Protein AF-A0A413V3W1-F1 (afdb_monomer)

Structure (mmCIF, N/CA/C/O backbone):
data_AF-A0A413V3W1-F1
#
_entry.id   AF-A0A413V3W1-F1
#
loop_
_atom_site.group_PDB
_atom_site.id
_atom_site.type_symbol
_atom_site.label_atom_id
_atom_site.label_alt_id
_atom_site.label_comp_id
_atom_site.label_asym_id
_atom_site.label_entity_id
_atom_site.label_seq_id
_atom_site.pdbx_PDB_ins_code
_atom_site.Cartn_x
_atom_site.Cartn_y
_atom_site.Cartn_z
_atom_site.occupancy
_atom_site.B_iso_or_equiv
_atom_site.auth_seq_id
_atom_site.auth_comp_id
_atom_site.auth_asym_id
_atom_site.auth_atom_id
_atom_site.pdbx_PDB_model_num
ATOM 1 N N . MET A 1 1 ? 8.219 15.132 13.504 1.00 30.16 1 MET A N 1
ATOM 2 C CA . MET A 1 1 ? 7.051 14.591 12.777 1.00 30.16 1 MET A CA 1
ATOM 3 C C . MET A 1 1 ? 7.200 14.710 11.262 1.00 30.16 1 MET A C 1
ATOM 5 O O . MET A 1 1 ? 7.263 13.666 10.634 1.00 30.16 1 MET A O 1
ATOM 9 N N . LYS A 1 2 ? 7.424 15.910 10.687 1.00 24.16 2 LYS A N 1
ATOM 10 C CA . LYS A 1 2 ? 7.783 16.083 9.254 1.00 24.16 2 LYS A CA 1
ATOM 11 C C . LYS A 1 2 ? 8.941 15.195 8.777 1.00 24.16 2 LYS A C 1
ATOM 13 O O . LYS A 1 2 ? 8.849 14.596 7.725 1.00 24.16 2 LYS A O 1
ATOM 18 N N . MET A 1 3 ? 9.974 15.023 9.602 1.00 23.34 3 MET A N 1
ATOM 19 C CA . MET A 1 3 ? 11.151 14.213 9.262 1.00 23.34 3 MET A CA 1
ATOM 20 C C . MET A 1 3 ? 10.866 12.706 9.132 1.00 23.34 3 MET A C 1
ATOM 22 O O . MET A 1 3 ? 11.536 12.044 8.360 1.00 23.34 3 MET A O 1
ATOM 26 N N . ILE A 1 4 ? 9.882 12.153 9.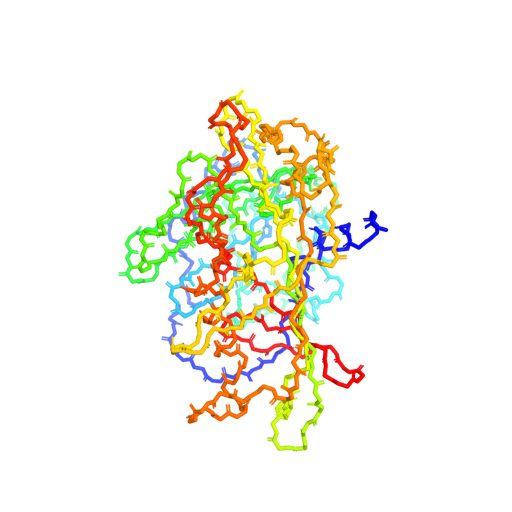855 1.00 27.42 4 ILE A N 1
ATOM 27 C CA . ILE A 1 4 ? 9.538 10.719 9.763 1.00 27.42 4 ILE A CA 1
ATOM 28 C C . ILE A 1 4 ? 8.663 10.471 8.532 1.00 27.42 4 ILE A C 1
ATOM 30 O O . ILE A 1 4 ? 8.869 9.483 7.844 1.00 27.42 4 ILE A O 1
ATOM 34 N N . ILE A 1 5 ? 7.759 11.399 8.202 1.00 31.53 5 ILE A N 1
ATOM 35 C CA . ILE A 1 5 ? 6.943 11.341 6.981 1.00 31.53 5 ILE A CA 1
ATOM 36 C C . ILE A 1 5 ? 7.794 11.624 5.733 1.00 31.53 5 ILE A C 1
ATOM 38 O O . ILE A 1 5 ? 7.623 10.930 4.743 1.00 31.53 5 ILE A O 1
ATOM 42 N N . ASP A 1 6 ? 8.762 12.548 5.780 1.00 27.86 6 ASP A N 1
ATOM 43 C CA . ASP A 1 6 ? 9.725 12.765 4.683 1.00 27.86 6 ASP A CA 1
ATOM 44 C C . ASP A 1 6 ? 10.671 11.576 4.512 1.00 27.86 6 ASP A C 1
ATOM 46 O O . ASP A 1 6 ? 11.016 11.221 3.386 1.00 27.86 6 ASP A O 1
ATOM 50 N N . ILE A 1 7 ? 11.069 10.926 5.614 1.00 30.86 7 ILE A N 1
ATOM 51 C CA . ILE A 1 7 ? 11.773 9.648 5.537 1.00 30.86 7 ILE A CA 1
ATOM 52 C C . ILE A 1 7 ? 10.839 8.614 4.918 1.00 30.86 7 ILE A C 1
ATOM 54 O O . ILE A 1 7 ? 11.271 7.986 3.981 1.00 30.86 7 ILE A O 1
ATOM 58 N N . ILE A 1 8 ? 9.573 8.462 5.306 1.00 35.06 8 ILE A N 1
ATOM 59 C CA . ILE A 1 8 ? 8.667 7.430 4.760 1.00 35.06 8 ILE A CA 1
ATOM 60 C C . ILE A 1 8 ? 8.258 7.700 3.297 1.00 35.06 8 ILE A C 1
ATOM 62 O O . ILE A 1 8 ? 8.284 6.776 2.491 1.00 35.06 8 ILE A O 1
ATOM 66 N N . SER A 1 9 ? 7.974 8.941 2.892 1.00 33.34 9 SER A N 1
ATOM 67 C CA . SER A 1 9 ? 7.602 9.282 1.506 1.00 33.34 9 SER A CA 1
ATOM 68 C C . SER A 1 9 ? 8.781 9.136 0.542 1.00 33.34 9 SER A C 1
ATOM 70 O O . SER A 1 9 ? 8.589 8.732 -0.608 1.00 33.34 9 SER A O 1
ATOM 72 N N . ARG A 1 10 ? 10.008 9.382 1.030 1.00 32.84 10 ARG A N 1
ATOM 73 C CA . ARG A 1 10 ? 11.244 9.068 0.308 1.00 32.84 10 ARG A CA 1
ATOM 74 C C . ARG A 1 10 ? 11.639 7.599 0.447 1.00 32.84 10 ARG A C 1
ATOM 76 O O . ARG A 1 10 ? 12.167 7.068 -0.511 1.00 32.84 10 ARG A O 1
ATOM 83 N N . SER A 1 11 ? 11.348 6.921 1.561 1.00 31.28 11 SER A N 1
ATOM 84 C CA . SER A 1 11 ? 11.833 5.563 1.891 1.00 31.28 11 SER A CA 1
ATOM 85 C C . SER A 1 11 ? 10.879 4.430 1.532 1.00 31.28 11 SER A C 1
ATOM 87 O O . SER A 1 11 ? 11.315 3.285 1.508 1.00 31.28 11 SER A O 1
ATOM 89 N N . CYS A 1 12 ? 9.621 4.694 1.166 1.00 34.81 12 CYS A N 1
ATOM 90 C CA . CYS A 1 12 ? 8.724 3.654 0.644 1.00 34.81 12 CYS A CA 1
ATOM 91 C C . CYS A 1 12 ? 9.187 3.070 -0.708 1.00 34.81 12 CYS A C 1
ATOM 93 O O . CYS A 1 12 ? 8.606 2.095 -1.171 1.00 34.81 12 CYS A O 1
ATOM 95 N N . ILE A 1 13 ? 10.257 3.609 -1.310 1.00 37.44 13 ILE A N 1
ATOM 96 C CA . ILE A 1 13 ? 10.978 3.013 -2.451 1.00 37.44 13 ILE A CA 1
ATOM 97 C C . ILE A 1 13 ? 12.378 2.489 -2.045 1.00 37.44 13 ILE A C 1
ATOM 99 O O . ILE A 1 13 ? 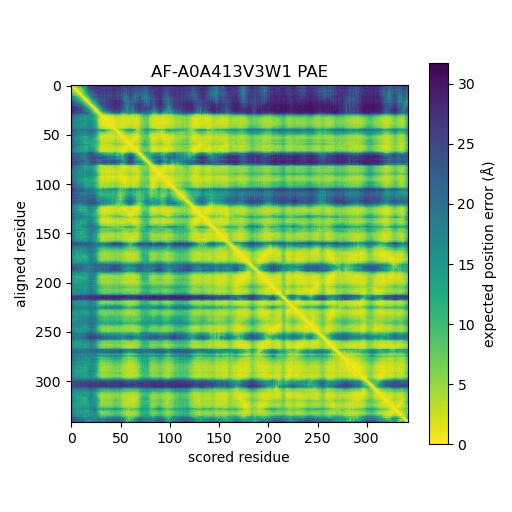12.982 1.715 -2.781 1.00 37.44 13 ILE A O 1
ATOM 103 N N . PHE A 1 14 ? 12.894 2.820 -0.856 1.00 35.22 14 PHE A N 1
ATOM 104 C CA . PHE A 1 14 ? 14.259 2.476 -0.420 1.00 35.22 14 PHE A CA 1
ATOM 105 C C . PHE A 1 14 ? 14.295 1.301 0.550 1.00 35.22 14 PHE A C 1
ATOM 107 O O . PHE A 1 14 ? 14.887 1.366 1.626 1.00 35.22 14 PHE A O 1
ATOM 114 N N . VAL A 1 15 ? 13.695 0.190 0.144 1.00 34.22 15 VAL A N 1
ATOM 115 C CA . VAL A 1 15 ? 14.013 -1.088 0.770 1.00 34.22 15 VAL A CA 1
ATOM 116 C C . VAL A 1 15 ? 15.042 -1.770 -0.115 1.00 34.22 15 VAL A C 1
ATOM 118 O O . VAL A 1 15 ? 14.729 -2.267 -1.194 1.00 34.22 15 VAL A O 1
ATOM 121 N N . VAL A 1 16 ? 16.295 -1.731 0.332 1.00 30.45 16 VAL A N 1
ATOM 122 C CA . VAL A 1 16 ? 17.399 -2.475 -0.272 1.00 30.45 16 VAL A CA 1
ATOM 123 C C . VAL A 1 16 ? 17.036 -3.960 -0.221 1.00 30.45 16 VAL A C 1
ATOM 125 O O . VAL A 1 16 ? 16.872 -4.539 0.851 1.00 30.45 16 VAL A O 1
ATOM 128 N N . ILE A 1 17 ? 16.859 -4.566 -1.396 1.00 34.50 17 ILE A N 1
ATOM 129 C CA . ILE A 1 17 ? 16.545 -5.988 -1.545 1.00 34.50 17 ILE A CA 1
ATOM 130 C C . ILE A 1 17 ? 17.816 -6.785 -1.274 1.00 34.50 17 ILE A C 1
ATOM 132 O O . ILE A 1 17 ? 18.579 -7.108 -2.183 1.00 34.50 17 ILE A O 1
ATOM 136 N N . LEU A 1 18 ? 18.053 -7.088 -0.001 1.00 25.89 18 LEU A N 1
ATOM 137 C CA . LEU A 1 18 ? 19.040 -8.071 0.408 1.00 25.89 18 LEU A CA 1
ATOM 138 C C . LEU A 1 18 ? 18.388 -9.454 0.540 1.00 25.89 18 LEU A C 1
ATOM 140 O O . LEU A 1 18 ? 17.661 -9.736 1.487 1.00 25.89 18 LEU A O 1
ATOM 144 N N . LEU A 1 19 ? 18.780 -10.304 -0.416 1.00 28.28 19 LEU A N 1
ATOM 145 C CA . LEU A 1 19 ? 19.039 -11.747 -0.327 1.00 28.28 19 LEU A CA 1
ATOM 146 C C . LEU A 1 19 ? 18.135 -12.730 -1.084 1.00 28.28 19 LEU A C 1
ATOM 148 O O . LEU A 1 19 ? 16.914 -12.654 -1.175 1.00 28.28 19 LEU A O 1
ATOM 152 N N . SER A 1 20 ? 18.862 -13.717 -1.605 1.00 41.34 20 SER A N 1
ATOM 153 C CA . SER A 1 20 ? 18.466 -14.953 -2.256 1.00 41.34 20 SER A CA 1
ATOM 154 C C . SER A 1 20 ? 17.509 -15.804 -1.422 1.00 41.34 20 SER A C 1
ATOM 156 O O . SER A 1 20 ? 17.867 -16.257 -0.335 1.00 41.34 20 SER A O 1
ATOM 158 N N . SER A 1 21 ? 16.374 -16.171 -2.010 1.00 25.38 21 SER A N 1
ATOM 159 C CA . SER A 1 21 ? 15.748 -17.466 -1.754 1.00 25.38 21 SER A CA 1
ATOM 160 C C . SER A 1 21 ? 15.167 -18.024 -3.052 1.00 25.38 21 SER A C 1
ATOM 162 O O . SER A 1 21 ? 14.629 -17.303 -3.891 1.00 25.38 21 SER A O 1
ATOM 164 N N . CYS A 1 22 ? 15.385 -19.320 -3.262 1.00 35.69 22 CYS A N 1
ATOM 165 C CA . CYS A 1 22 ? 14.873 -20.068 -4.396 1.00 35.69 22 CYS A CA 1
ATOM 166 C C . CYS A 1 22 ? 13.345 -19.970 -4.449 1.00 35.69 22 CYS A C 1
ATOM 168 O O . CYS A 1 22 ? 12.717 -20.529 -3.556 1.00 35.69 22 CYS A O 1
ATOM 170 N N . GLN A 1 23 ? 12.757 -19.406 -5.513 1.00 29.42 23 GLN A N 1
ATOM 171 C CA . GLN A 1 23 ? 11.586 -20.013 -6.158 1.00 29.42 23 GLN A CA 1
ATOM 172 C C . GLN A 1 23 ? 11.152 -19.377 -7.493 1.00 29.42 23 GLN A C 1
ATOM 174 O O . GLN A 1 23 ? 11.124 -18.167 -7.670 1.00 29.42 23 GLN A O 1
ATOM 179 N N . VAL A 1 24 ? 10.747 -20.302 -8.373 1.00 30.09 24 VAL A N 1
ATOM 180 C CA . VAL A 1 24 ? 10.022 -20.210 -9.653 1.00 30.09 24 VAL A CA 1
ATOM 181 C C . VAL A 1 24 ? 10.755 -19.562 -10.834 1.00 30.09 24 VAL A C 1
ATOM 183 O O . VAL A 1 24 ? 10.847 -18.350 -10.974 1.00 30.09 24 VAL A O 1
ATOM 186 N N . ASN A 1 25 ? 11.180 -20.441 -11.753 1.00 31.52 25 ASN A N 1
ATOM 187 C CA . ASN A 1 25 ? 11.496 -20.153 -13.153 1.00 31.52 25 ASN A CA 1
ATOM 188 C C . ASN A 1 25 ? 10.378 -19.320 -13.805 1.00 31.52 25 ASN A C 1
ATOM 190 O O . ASN A 1 25 ? 9.413 -19.867 -14.338 1.00 31.52 25 ASN A O 1
ATOM 194 N N . ILE A 1 26 ? 10.523 -18.002 -13.796 1.00 36.28 26 ILE A N 1
ATOM 195 C CA . ILE A 1 26 ? 9.831 -17.097 -14.710 1.00 36.28 26 ILE A CA 1
ATOM 196 C C . ILE A 1 26 ? 10.859 -16.762 -15.776 1.00 36.28 26 ILE A C 1
ATOM 198 O O . ILE A 1 26 ? 11.981 -16.408 -15.435 1.00 36.28 26 ILE A O 1
ATOM 202 N N . ASN A 1 27 ? 10.497 -16.922 -17.048 1.00 37.50 27 ASN A N 1
ATOM 203 C CA . ASN A 1 27 ? 11.367 -16.642 -18.186 1.00 37.50 27 ASN A CA 1
ATOM 204 C C . ASN A 1 27 ? 11.967 -15.219 -18.051 1.00 37.50 27 ASN A C 1
ATOM 206 O O . ASN A 1 27 ? 11.258 -14.248 -18.312 1.00 37.50 27 ASN A O 1
ATOM 210 N N . PRO A 1 28 ? 13.241 -15.063 -17.638 1.00 48.22 28 PRO A N 1
ATOM 211 C CA . PRO A 1 28 ? 13.802 -13.781 -17.188 1.00 48.22 28 PRO A CA 1
ATOM 212 C C . PRO A 1 28 ? 14.119 -12.818 -18.349 1.00 48.22 28 PRO A C 1
ATOM 214 O O . PRO A 1 28 ? 14.732 -11.765 -18.165 1.00 48.22 28 PRO A O 1
ATOM 217 N N . ASN A 1 29 ? 13.719 -13.183 -19.568 1.00 51.38 29 ASN A N 1
ATOM 218 C CA . ASN A 1 29 ? 14.250 -12.612 -20.798 1.00 51.38 29 ASN A CA 1
ATOM 219 C C . ASN A 1 29 ? 13.264 -11.734 -21.570 1.00 51.38 29 ASN A C 1
ATOM 221 O O . ASN A 1 29 ? 13.662 -11.179 -22.588 1.00 51.38 29 ASN A O 1
ATOM 225 N N . LYS A 1 30 ? 12.004 -11.598 -21.137 1.00 69.88 30 LYS A N 1
ATOM 226 C CA . LYS A 1 30 ? 11.029 -10.775 -21.863 1.00 69.88 30 LYS A CA 1
ATOM 227 C C . LYS A 1 30 ? 10.426 -9.710 -20.956 1.00 69.88 30 LYS A C 1
ATOM 229 O O . LYS A 1 30 ? 9.726 -10.028 -20.001 1.00 69.88 30 LYS A O 1
ATOM 234 N N . ILE A 1 31 ? 10.734 -8.454 -21.269 1.00 82.00 31 ILE A N 1
ATOM 235 C CA . ILE A 1 31 ? 10.048 -7.290 -20.708 1.00 82.00 31 ILE A CA 1
ATOM 236 C C . ILE A 1 31 ? 8.606 -7.305 -21.225 1.00 82.00 31 ILE A C 1
ATOM 238 O O . ILE A 1 31 ? 8.365 -7.665 -22.379 1.00 82.00 31 ILE A O 1
ATOM 242 N N . ASP A 1 32 ? 7.662 -6.959 -20.354 1.00 86.00 32 ASP A N 1
ATOM 243 C CA . ASP A 1 32 ? 6.240 -6.922 -20.680 1.00 86.00 32 ASP A CA 1
ATOM 244 C C . ASP A 1 32 ? 5.963 -5.964 -21.858 1.00 86.00 32 ASP A C 1
ATOM 246 O O . ASP A 1 32 ? 6.481 -4.845 -21.899 1.00 86.00 32 ASP A O 1
ATOM 250 N N . GLU A 1 33 ? 5.192 -6.418 -22.850 1.00 89.69 33 GLU A N 1
ATOM 251 C CA . GLU A 1 33 ? 4.924 -5.643 -24.070 1.00 89.69 33 GLU A CA 1
ATOM 252 C C . GLU A 1 33 ? 4.048 -4.415 -23.791 1.00 89.69 33 GLU A C 1
ATOM 254 O O . GLU A 1 33 ? 4.290 -3.357 -24.366 1.00 89.69 33 GLU A O 1
ATOM 259 N N . GLU A 1 34 ? 3.100 -4.518 -22.857 1.00 92.81 34 GLU A N 1
ATOM 260 C CA . GLU A 1 34 ? 2.221 -3.414 -22.465 1.00 92.81 34 GLU A CA 1
ATOM 261 C C . GLU A 1 34 ? 3.018 -2.325 -21.732 1.00 92.81 34 GLU A C 1
ATOM 263 O O . GLU A 1 34 ? 2.870 -1.134 -22.017 1.00 92.81 34 GLU A O 1
ATOM 268 N N . LEU A 1 35 ? 3.950 -2.728 -20.857 1.00 92.75 35 LEU A N 1
ATOM 269 C CA . LEU A 1 35 ? 4.916 -1.805 -20.255 1.00 92.75 35 LEU A CA 1
ATOM 270 C C . LEU A 1 35 ? 5.739 -1.082 -21.329 1.00 92.75 35 LEU A C 1
ATOM 272 O O . LEU A 1 35 ? 5.922 0.133 -21.249 1.00 92.75 35 LEU A O 1
ATOM 276 N N . LEU A 1 36 ? 6.246 -1.810 -22.329 1.00 92.88 36 LEU A N 1
ATOM 277 C CA . LEU A 1 36 ? 7.028 -1.204 -23.408 1.00 92.88 36 LEU A CA 1
ATOM 278 C C . LEU A 1 36 ? 6.211 -0.210 -24.224 1.00 92.88 36 LEU A C 1
ATOM 280 O O . LEU A 1 36 ? 6.743 0.836 -24.591 1.00 92.88 36 LEU A O 1
ATOM 284 N N . ASP A 1 37 ? 4.944 -0.498 -24.491 1.00 94.00 37 ASP A N 1
ATOM 285 C CA . ASP A 1 37 ? 4.070 0.417 -25.218 1.00 94.00 37 ASP A CA 1
ATOM 286 C C . ASP A 1 37 ? 3.806 1.700 -24.418 1.00 94.00 37 ASP A C 1
ATOM 288 O O . ASP A 1 37 ? 3.883 2.798 -24.978 1.00 94.00 37 ASP A O 1
ATOM 292 N N . HIS A 1 38 ? 3.624 1.603 -23.096 1.00 94.00 38 HIS A N 1
ATOM 293 C CA . HIS A 1 38 ? 3.567 2.779 -22.223 1.00 94.00 38 HIS A CA 1
ATOM 294 C C . HIS A 1 38 ? 4.874 3.583 -22.226 1.00 94.00 38 HIS A C 1
ATOM 296 O O . HIS A 1 38 ? 4.835 4.809 -22.337 1.00 94.00 38 HIS A O 1
ATOM 302 N N . LEU A 1 39 ? 6.031 2.921 -22.139 1.00 91.94 39 LEU A N 1
ATOM 303 C CA . LEU A 1 39 ? 7.336 3.590 -22.159 1.00 91.94 39 LEU A CA 1
ATOM 304 C C . LEU A 1 39 ? 7.591 4.313 -23.486 1.00 91.94 39 LEU A C 1
ATOM 306 O O . LEU A 1 39 ? 8.034 5.461 -23.479 1.00 91.94 39 LEU A O 1
ATOM 310 N N . LYS A 1 40 ? 7.269 3.681 -24.621 1.00 92.69 40 LYS A N 1
ATOM 311 C CA . LYS A 1 40 ? 7.355 4.306 -25.950 1.00 92.69 40 LYS A CA 1
ATOM 312 C C . LYS A 1 40 ? 6.441 5.520 -26.049 1.00 92.69 40 LYS A C 1
ATOM 314 O O . LYS A 1 40 ? 6.890 6.577 -26.476 1.00 92.69 40 LYS A O 1
ATOM 319 N N . HIS A 1 41 ? 5.198 5.400 -25.579 1.00 91.81 41 HIS A N 1
ATOM 320 C CA . HIS A 1 41 ? 4.266 6.521 -25.565 1.00 91.81 41 HIS A CA 1
ATOM 321 C C . HIS A 1 41 ? 4.807 7.701 -24.747 1.00 91.81 41 HIS A C 1
ATOM 323 O O . HIS A 1 41 ? 4.829 8.823 -25.242 1.00 91.81 41 HIS A O 1
ATOM 329 N N . LEU A 1 42 ? 5.306 7.454 -23.530 1.00 88.69 42 LEU A N 1
ATOM 330 C CA . LEU A 1 42 ? 5.896 8.510 -22.705 1.00 88.69 42 LEU A CA 1
ATOM 331 C C . LEU A 1 42 ? 7.169 9.118 -23.324 1.00 88.69 42 LEU A C 1
ATOM 333 O O . LEU A 1 42 ? 7.452 10.306 -23.131 1.00 88.69 42 LEU A O 1
ATOM 337 N N . ALA A 1 43 ? 7.956 8.308 -24.036 1.00 86.75 43 ALA A N 1
ATOM 338 C CA . ALA A 1 43 ? 9.123 8.770 -24.774 1.00 86.75 43 ALA A CA 1
ATOM 339 C C . ALA A 1 43 ? 8.725 9.701 -25.928 1.00 86.75 43 ALA A C 1
ATOM 341 O O . ALA A 1 43 ? 9.385 10.724 -26.105 1.00 86.75 43 ALA A O 1
ATOM 342 N N . ASP A 1 44 ? 7.641 9.399 -26.644 1.00 87.56 44 ASP A N 1
ATOM 343 C CA . ASP A 1 44 ? 7.134 10.205 -27.761 1.00 87.56 44 ASP A CA 1
ATOM 344 C C . ASP A 1 44 ? 6.437 11.502 -27.302 1.00 87.56 44 ASP A C 1
ATOM 346 O O . ASP A 1 44 ? 6.408 12.482 -28.042 1.00 87.56 44 ASP A O 1
ATOM 350 N N . THR A 1 45 ? 5.902 11.550 -26.075 1.00 83.12 45 THR A N 1
ATOM 351 C CA . THR A 1 45 ? 5.259 12.748 -25.494 1.00 83.12 45 THR A CA 1
ATOM 352 C C . THR A 1 45 ? 6.216 13.645 -24.699 1.00 83.12 45 THR A C 1
ATOM 354 O O . THR A 1 45 ? 5.761 14.455 -23.890 1.00 83.12 45 THR A O 1
ATOM 357 N N . ASP A 1 46 ? 7.533 13.465 -24.858 1.00 68.25 46 ASP A N 1
ATOM 358 C CA . ASP A 1 46 ? 8.599 14.163 -24.113 1.00 68.25 46 ASP A CA 1
ATOM 359 C C . ASP A 1 46 ? 8.432 14.155 -22.586 1.00 68.25 46 ASP A C 1
ATOM 361 O O . ASP A 1 46 ? 8.935 15.013 -21.866 1.00 68.25 46 ASP A O 1
ATOM 365 N N . SER A 1 47 ? 7.739 13.142 -22.067 1.00 72.06 47 SER A N 1
ATOM 366 C CA . SER A 1 47 ? 7.522 12.981 -20.630 1.00 72.06 47 SER A CA 1
ATOM 367 C C . SER A 1 47 ? 8.703 12.294 -19.944 1.00 72.06 47 SER A C 1
ATOM 369 O O . SER A 1 47 ? 8.885 12.449 -18.738 1.00 72.06 47 SER A O 1
ATOM 371 N N . LEU A 1 48 ? 9.511 11.561 -20.714 1.00 74.56 48 LEU A N 1
ATOM 372 C CA . LEU A 1 48 ? 10.729 10.897 -20.262 1.00 74.56 48 LEU A CA 1
ATOM 373 C C . LEU A 1 48 ? 11.980 11.624 -20.744 1.00 74.56 48 LEU A C 1
ATOM 375 O O . LEU A 1 48 ? 12.060 12.048 -21.906 1.00 74.56 48 LEU A O 1
ATOM 379 N N . SER A 1 49 ? 12.974 11.689 -19.859 1.00 74.31 49 SER A N 1
ATOM 380 C CA . SER A 1 49 ? 14.316 12.139 -20.208 1.00 74.31 49 SER A CA 1
ATOM 381 C C . SER A 1 49 ? 15.021 11.139 -21.135 1.00 74.31 49 SER A C 1
ATOM 383 O O . SER A 1 49 ? 14.508 10.063 -21.455 1.00 74.31 49 SER A O 1
ATOM 385 N N . GLN A 1 50 ? 16.226 11.499 -21.581 1.00 76.06 50 GLN A N 1
ATOM 386 C CA . GLN A 1 50 ? 17.051 10.639 -22.430 1.00 76.06 50 GLN A CA 1
ATOM 387 C C . GLN A 1 50 ? 17.347 9.277 -21.784 1.00 76.06 50 GLN A C 1
ATOM 389 O O . GLN A 1 50 ? 17.518 8.296 -22.505 1.00 76.06 50 GLN A O 1
ATOM 394 N N . PHE A 1 51 ? 17.368 9.205 -20.451 1.00 78.00 51 PHE A N 1
ATOM 395 C CA . PHE A 1 51 ? 17.586 7.977 -19.696 1.00 78.00 51 PHE A CA 1
ATOM 396 C C . PHE A 1 51 ? 16.467 7.794 -18.687 1.00 78.00 51 PHE A C 1
ATOM 398 O O . PHE A 1 51 ? 16.331 8.558 -17.739 1.00 78.00 51 PHE A O 1
ATOM 405 N N . THR A 1 52 ? 15.678 6.747 -18.875 1.00 81.12 52 THR A N 1
ATOM 406 C CA . THR A 1 52 ? 14.626 6.373 -17.933 1.00 81.12 52 THR A CA 1
ATOM 407 C C . THR A 1 52 ? 15.058 5.136 -17.186 1.00 81.12 52 THR A C 1
ATOM 409 O O . THR A 1 52 ? 15.491 4.160 -17.800 1.00 81.12 52 THR A O 1
ATOM 412 N N . GLN A 1 53 ? 14.926 5.165 -15.867 1.00 80.94 53 GLN A N 1
ATOM 413 C CA . GLN A 1 53 ? 15.207 4.008 -15.030 1.00 80.94 53 GLN A CA 1
ATOM 414 C C . GLN A 1 53 ? 13.909 3.296 -14.687 1.00 80.94 53 GLN A C 1
ATOM 416 O O . GLN A 1 53 ? 12.912 3.925 -14.338 1.00 80.94 53 GLN A O 1
ATOM 421 N N . ILE A 1 54 ? 13.924 1.973 -14.802 1.00 85.50 54 ILE A N 1
ATOM 422 C CA . ILE A 1 54 ? 12.775 1.121 -14.546 1.00 85.50 54 ILE A CA 1
ATOM 423 C C . ILE A 1 54 ? 13.194 0.072 -13.527 1.00 85.50 54 ILE A C 1
ATOM 425 O O . ILE A 1 54 ? 13.961 -0.839 -13.836 1.00 85.50 54 ILE A O 1
ATOM 429 N N . VAL A 1 55 ? 12.680 0.190 -12.308 1.00 82.25 55 VAL A N 1
ATOM 430 C CA . VAL A 1 55 ? 12.901 -0.797 -11.249 1.00 82.25 55 VAL A CA 1
ATOM 431 C C . VAL A 1 55 ? 11.740 -1.778 -11.270 1.00 82.25 55 VAL A C 1
ATOM 433 O O . VAL A 1 55 ? 10.597 -1.377 -11.066 1.00 82.25 55 VAL A O 1
ATOM 436 N N . GLY A 1 56 ? 12.030 -3.048 -11.546 1.00 81.38 56 GLY A N 1
ATOM 437 C CA . GLY A 1 56 ? 11.036 -4.113 -11.639 1.00 81.38 56 GLY A CA 1
ATOM 438 C C . GLY A 1 56 ? 11.116 -5.072 -10.458 1.00 81.38 56 GLY A C 1
ATOM 439 O O . GLY A 1 56 ? 12.133 -5.740 -10.267 1.00 81.38 56 GLY A O 1
ATOM 440 N N . LEU A 1 57 ? 10.026 -5.183 -9.707 1.00 78.50 57 LEU A N 1
ATOM 441 C CA . LEU A 1 57 ? 9.837 -6.140 -8.623 1.00 78.50 57 LEU A CA 1
ATOM 442 C C . LEU A 1 57 ? 8.868 -7.237 -9.048 1.00 78.50 57 LEU A C 1
ATOM 444 O O . LEU A 1 57 ? 7.865 -6.990 -9.724 1.00 78.50 57 LEU A O 1
ATOM 448 N N . THR A 1 58 ? 9.168 -8.462 -8.631 1.00 79.19 58 THR A N 1
ATOM 449 C CA . THR A 1 58 ? 8.337 -9.625 -8.926 1.00 79.19 58 THR A CA 1
ATOM 450 C C . THR A 1 58 ? 7.706 -10.128 -7.640 1.00 79.19 58 THR A C 1
ATOM 452 O O . THR A 1 58 ? 8.383 -10.684 -6.783 1.00 79.19 58 THR A O 1
ATOM 455 N N . TYR A 1 59 ? 6.390 -9.982 -7.545 1.00 79.00 59 TYR A N 1
ATOM 456 C CA . TYR A 1 59 ? 5.582 -10.551 -6.473 1.00 79.00 59 TYR A CA 1
ATOM 457 C C . TYR A 1 59 ? 4.999 -11.897 -6.913 1.00 79.00 59 TYR A C 1
ATOM 459 O O . TYR A 1 59 ? 5.088 -12.262 -8.086 1.00 79.00 59 TYR A O 1
ATOM 467 N N . SER A 1 60 ? 4.413 -12.673 -6.007 1.00 79.19 60 SER A N 1
ATOM 468 C CA . SER A 1 60 ? 3.869 -14.001 -6.327 1.00 79.19 60 SER A CA 1
ATOM 469 C C . SER A 1 60 ? 2.772 -13.957 -7.405 1.00 79.19 60 SER A C 1
ATOM 471 O O . SER A 1 60 ? 2.797 -14.774 -8.325 1.00 79.19 60 SER A O 1
ATOM 473 N N . ASP A 1 61 ? 1.888 -12.959 -7.375 1.00 83.06 61 ASP A N 1
ATOM 474 C CA . ASP A 1 61 ? 0.714 -12.818 -8.257 1.00 83.06 61 ASP A CA 1
ATOM 475 C C . ASP A 1 61 ? 0.723 -11.574 -9.174 1.00 83.06 61 ASP A C 1
ATOM 477 O O . ASP A 1 61 ? -0.091 -11.523 -10.095 1.00 83.06 61 ASP A O 1
ATOM 481 N N . PHE A 1 62 ? 1.643 -10.612 -9.009 1.00 86.31 62 PHE A N 1
ATOM 482 C CA . PHE A 1 62 ? 1.809 -9.470 -9.928 1.00 86.31 62 PHE A CA 1
ATOM 483 C C . PHE A 1 62 ? 3.268 -9.092 -10.193 1.00 86.31 62 PHE A C 1
ATOM 485 O O . PHE A 1 62 ? 4.190 -9.480 -9.474 1.00 86.31 62 PHE A O 1
ATOM 492 N N . TYR A 1 63 ? 3.470 -8.320 -11.255 1.00 86.56 63 TYR A N 1
ATOM 493 C CA . TYR A 1 63 ? 4.695 -7.575 -11.516 1.00 86.56 63 TYR A CA 1
ATOM 494 C C . TYR A 1 63 ? 4.492 -6.109 -11.160 1.00 86.56 63 TYR A C 1
ATOM 496 O O . TYR A 1 63 ? 3.425 -5.556 -11.432 1.00 86.56 63 TYR A O 1
ATOM 504 N N . SER A 1 64 ? 5.521 -5.488 -10.589 1.00 86.00 64 SER A N 1
ATOM 505 C CA . SER A 1 64 ? 5.528 -4.071 -10.246 1.00 86.00 64 SER A CA 1
ATOM 506 C C . SER A 1 64 ? 6.710 -3.365 -10.871 1.00 86.00 64 SER A C 1
ATOM 508 O O . SER A 1 64 ? 7.838 -3.827 -10.734 1.00 86.00 64 SER A O 1
ATOM 510 N N . TYR A 1 65 ? 6.458 -2.244 -11.538 1.00 86.38 65 TYR A N 1
ATOM 511 C CA . TYR A 1 65 ? 7.489 -1.431 -12.158 1.00 86.38 65 TYR A CA 1
ATOM 512 C C . TYR A 1 65 ? 7.352 0.016 -11.711 1.00 86.38 65 TYR A C 1
ATOM 514 O O . TYR A 1 65 ? 6.290 0.624 -11.855 1.00 86.38 65 TYR A O 1
ATOM 522 N N . VAL A 1 66 ? 8.446 0.567 -11.197 1.00 85.31 66 VAL A N 1
ATOM 523 C CA . VAL A 1 66 ? 8.596 1.993 -10.906 1.00 85.31 66 VAL A CA 1
ATOM 524 C C . VAL A 1 66 ? 9.427 2.603 -12.022 1.00 85.31 66 VAL A C 1
ATOM 526 O O . VAL A 1 66 ? 10.547 2.162 -12.273 1.00 85.31 66 VAL A O 1
ATOM 529 N N . ILE A 1 67 ? 8.868 3.596 -12.702 1.00 85.88 67 ILE A N 1
ATOM 530 C CA . ILE A 1 67 ? 9.470 4.268 -13.849 1.00 85.88 67 ILE A CA 1
ATOM 531 C C . ILE A 1 67 ? 9.851 5.672 -13.401 1.00 85.88 67 ILE A C 1
ATOM 533 O O . ILE A 1 67 ? 8.998 6.506 -13.084 1.00 85.88 67 ILE A O 1
ATOM 537 N N . ILE A 1 68 ? 11.150 5.914 -13.376 1.00 78.94 68 ILE A N 1
ATOM 538 C CA . ILE A 1 68 ? 11.760 7.145 -12.906 1.00 78.94 68 ILE A CA 1
ATOM 539 C C . ILE A 1 68 ? 12.286 7.867 -14.141 1.00 78.94 68 ILE A C 1
ATOM 541 O O . ILE A 1 68 ? 13.240 7.425 -14.788 1.00 78.94 68 ILE A O 1
ATOM 545 N N . GLY A 1 69 ? 11.574 8.928 -14.525 1.00 66.50 69 GLY A N 1
ATOM 546 C CA . GLY A 1 69 ? 11.859 9.678 -15.745 1.00 66.50 69 GLY A CA 1
ATOM 547 C C . GLY A 1 69 ? 12.995 10.681 -15.603 1.00 66.50 69 GLY A C 1
ATOM 548 O O . GLY A 1 69 ? 13.420 11.230 -16.619 1.00 66.50 69 GLY A O 1
ATOM 549 N N . ASP A 1 70 ? 13.489 10.925 -14.390 1.00 64.25 70 ASP A N 1
ATOM 550 C CA . ASP A 1 70 ? 14.643 11.766 -14.135 1.00 64.25 70 ASP A CA 1
ATOM 551 C C . ASP A 1 70 ? 15.901 10.928 -13.845 1.00 64.25 70 ASP A C 1
ATOM 553 O O . ASP A 1 70 ? 15.900 9.943 -13.113 1.00 64.25 70 ASP A O 1
ATOM 557 N N . GLY A 1 71 ? 17.032 11.318 -14.429 1.00 50.19 71 GLY A N 1
ATOM 558 C CA . GLY A 1 71 ? 18.320 10.662 -14.178 1.00 50.19 71 GLY A CA 1
ATOM 559 C C . GLY A 1 71 ? 18.863 10.864 -12.754 1.00 50.19 71 GLY A C 1
ATOM 560 O O . GLY A 1 71 ? 20.010 10.513 -12.500 1.00 50.19 71 GLY A O 1
ATOM 561 N N . SER A 1 72 ? 18.079 11.460 -11.842 1.00 50.69 72 SER A N 1
ATOM 562 C CA . SER A 1 72 ? 18.492 11.866 -10.491 1.00 50.69 72 SER A CA 1
ATOM 563 C C . SER A 1 72 ? 18.609 10.691 -9.518 1.00 50.69 72 SER A C 1
ATOM 565 O O . SER A 1 72 ? 19.315 10.775 -8.513 1.00 50.69 72 SER A O 1
ATOM 567 N N . PHE A 1 73 ? 17.937 9.579 -9.819 1.00 46.28 73 PHE A N 1
ATOM 568 C CA . PHE A 1 73 ? 17.883 8.443 -8.920 1.00 46.28 73 PHE A CA 1
ATOM 569 C C . PHE A 1 73 ? 18.959 7.415 -9.242 1.00 46.28 73 PHE A C 1
ATOM 571 O O . PHE A 1 73 ? 18.742 6.493 -10.016 1.00 46.28 73 PHE A O 1
ATOM 578 N N . ILE A 1 74 ? 20.119 7.528 -8.611 1.00 47.34 74 ILE A N 1
ATOM 579 C CA . ILE A 1 74 ? 21.022 6.388 -8.454 1.00 47.34 74 ILE A CA 1
ATOM 580 C C . ILE A 1 74 ? 21.151 6.193 -6.952 1.00 47.34 74 ILE A C 1
ATOM 582 O O . ILE A 1 74 ? 21.881 6.952 -6.314 1.00 47.34 74 ILE A O 1
ATOM 586 N N . PRO A 1 75 ? 20.428 5.239 -6.342 1.00 43.25 75 PRO A N 1
ATOM 587 C CA . PRO A 1 75 ? 20.647 4.931 -4.944 1.00 43.25 75 PRO A CA 1
ATOM 588 C C . PRO A 1 75 ? 22.099 4.516 -4.803 1.00 43.25 75 PRO A C 1
ATOM 590 O O . PRO A 1 75 ? 22.542 3.556 -5.436 1.00 43.25 75 PRO A O 1
ATOM 593 N N . GLU A 1 76 ? 22.824 5.205 -3.930 1.00 37.59 76 GLU A N 1
ATOM 594 C CA . GLU A 1 76 ? 24.161 4.797 -3.495 1.00 37.59 76 GLU A CA 1
ATOM 595 C C . GLU A 1 76 ? 24.166 3.365 -2.909 1.00 37.59 76 GLU A C 1
ATOM 597 O O . GLU A 1 76 ? 25.231 2.783 -2.734 1.00 37.59 76 GLU A O 1
ATOM 602 N N . SER A 1 77 ? 22.987 2.771 -2.668 1.00 40.44 77 SER A N 1
ATOM 603 C CA . SER A 1 77 ? 22.769 1.407 -2.182 1.00 40.44 77 SER A CA 1
ATOM 604 C C . SER A 1 77 ? 22.375 0.358 -3.240 1.00 40.44 77 SER A C 1
ATOM 606 O O . SER A 1 77 ? 22.176 -0.799 -2.869 1.00 40.44 77 SER A O 1
ATOM 608 N N . ILE A 1 78 ? 22.295 0.678 -4.545 1.00 47.12 78 ILE A N 1
ATOM 609 C CA . ILE A 1 78 ? 22.341 -0.382 -5.575 1.00 47.12 78 ILE A CA 1
ATOM 610 C C . ILE A 1 78 ? 23.810 -0.790 -5.709 1.00 47.12 78 ILE A C 1
ATOM 612 O O . ILE A 1 78 ? 24.551 -0.253 -6.529 1.00 47.12 78 ILE A O 1
ATOM 616 N N . GLU A 1 79 ? 24.240 -1.731 -4.872 1.00 43.16 79 GLU A N 1
ATOM 617 C CA . GLU A 1 79 ? 25.641 -2.154 -4.752 1.00 43.16 79 GLU A CA 1
ATOM 618 C C . GLU A 1 79 ? 26.292 -2.712 -6.034 1.00 43.16 79 GLU A C 1
ATOM 620 O O . GLU A 1 79 ? 27.494 -2.916 -6.015 1.00 43.16 79 GLU A O 1
ATOM 625 N N . ASP A 1 80 ? 25.610 -2.841 -7.185 1.00 51.56 80 ASP A N 1
ATOM 626 C CA . ASP A 1 80 ? 26.333 -2.679 -8.458 1.00 51.56 80 ASP A CA 1
ATOM 627 C C . ASP A 1 80 ? 25.480 -1.962 -9.505 1.00 51.56 80 ASP A C 1
ATOM 629 O O . ASP A 1 80 ? 24.388 -2.404 -9.858 1.00 51.56 80 ASP A O 1
ATOM 633 N N . ARG A 1 81 ? 26.057 -0.887 -10.038 1.00 59.72 81 ARG A N 1
ATOM 634 C CA . ARG A 1 81 ? 25.495 0.133 -10.934 1.00 59.72 81 ARG A CA 1
ATOM 635 C C . ARG A 1 81 ? 24.889 -0.372 -12.248 1.00 59.72 81 ARG A C 1
ATOM 637 O O . ARG A 1 81 ? 24.417 0.444 -13.029 1.00 59.72 81 ARG A O 1
ATOM 644 N N . GLU A 1 82 ? 24.944 -1.667 -12.537 1.00 73.25 82 GLU A N 1
ATOM 645 C CA . GLU A 1 82 ? 24.664 -2.207 -13.865 1.00 73.25 82 GLU A CA 1
ATOM 646 C C . GLU A 1 82 ? 23.190 -2.609 -14.029 1.00 73.25 82 GLU A C 1
ATOM 648 O O . GLU A 1 82 ? 22.668 -3.385 -13.221 1.00 73.25 82 GLU A O 1
ATOM 653 N N . PRO A 1 83 ? 22.506 -2.116 -15.081 1.00 79.31 83 PRO A N 1
ATOM 654 C CA . PRO A 1 83 ? 21.165 -2.567 -15.396 1.00 79.31 83 PRO A CA 1
ATOM 655 C C . PRO A 1 83 ? 21.188 -4.041 -15.804 1.00 79.31 83 PRO A C 1
ATOM 657 O O . PRO A 1 83 ? 22.172 -4.588 -16.302 1.00 79.31 83 PRO A O 1
ATOM 660 N N . THR A 1 84 ? 20.051 -4.682 -15.604 1.00 83.19 84 THR A N 1
ATOM 661 C CA . THR A 1 84 ? 19.780 -6.062 -16.016 1.00 83.19 84 THR A CA 1
ATOM 662 C C . THR A 1 84 ? 19.311 -6.158 -17.470 1.00 83.19 84 THR A C 1
ATOM 664 O O . THR A 1 84 ? 19.374 -7.232 -18.065 1.00 83.19 84 THR A O 1
ATOM 667 N N . ASP A 1 85 ? 18.830 -5.051 -18.045 1.00 85.75 85 ASP A N 1
ATOM 668 C CA . ASP A 1 85 ? 18.448 -4.938 -19.455 1.00 85.75 85 ASP A CA 1
ATOM 669 C C . ASP A 1 85 ? 18.485 -3.477 -19.927 1.00 85.75 85 ASP A C 1
ATOM 671 O O . ASP A 1 85 ? 18.356 -2.558 -19.113 1.00 85.75 85 ASP A O 1
ATOM 675 N N . ILE A 1 86 ? 18.643 -3.260 -21.234 1.00 85.56 86 ILE A N 1
ATOM 676 C CA . ILE A 1 86 ? 18.631 -1.929 -21.851 1.00 85.56 86 ILE A CA 1
ATOM 677 C C . ILE A 1 86 ? 17.875 -1.985 -23.174 1.00 85.56 86 ILE A C 1
ATOM 679 O O . ILE A 1 86 ? 18.173 -2.812 -24.034 1.00 85.56 86 ILE A O 1
ATOM 683 N N . ILE A 1 87 ? 16.951 -1.044 -23.366 1.00 88.19 87 ILE A N 1
ATOM 684 C CA . ILE A 1 87 ? 16.263 -0.838 -24.642 1.00 88.19 87 ILE A CA 1
ATOM 685 C C . ILE A 1 87 ? 16.500 0.590 -25.117 1.00 88.19 87 ILE A C 1
ATOM 687 O O . ILE A 1 87 ? 16.262 1.541 -24.379 1.00 88.19 87 ILE A O 1
ATOM 691 N N . GLU A 1 88 ? 16.942 0.733 -26.363 1.00 87.31 88 GLU A N 1
ATOM 692 C CA . GLU A 1 88 ? 16.978 2.015 -27.061 1.00 87.31 88 GLU A CA 1
ATOM 693 C C . GLU A 1 88 ? 15.690 2.192 -27.876 1.00 87.31 88 GLU A C 1
ATOM 695 O O . GLU A 1 88 ? 15.289 1.304 -28.634 1.00 87.31 88 GLU A O 1
ATOM 700 N N . TYR A 1 89 ? 15.045 3.347 -27.734 1.00 88.44 89 TYR A N 1
ATOM 701 C CA . TYR A 1 89 ? 13.884 3.744 -28.521 1.00 88.44 89 TYR A CA 1
ATOM 702 C C . TYR A 1 89 ? 13.979 5.230 -28.863 1.00 88.44 89 TYR A C 1
ATOM 704 O O . TYR A 1 89 ? 14.040 6.076 -27.973 1.00 88.44 89 TYR A O 1
ATOM 712 N N . SER A 1 90 ? 14.007 5.553 -30.159 1.00 87.56 90 SER A N 1
ATOM 713 C CA . SER A 1 90 ? 14.061 6.937 -30.659 1.00 87.56 90 SER A CA 1
ATOM 714 C C . SER A 1 90 ? 15.178 7.790 -30.025 1.00 87.56 90 SER A C 1
ATOM 716 O O . SER A 1 90 ? 14.989 8.971 -29.746 1.00 87.56 90 SER A O 1
ATOM 718 N N . GLY A 1 91 ? 16.349 7.192 -29.768 1.00 80.81 91 GLY A N 1
ATOM 719 C CA . GLY A 1 91 ? 17.495 7.864 -29.138 1.00 80.81 91 GLY A CA 1
ATOM 720 C C . GLY A 1 91 ? 17.378 8.084 -27.621 1.00 80.81 91 GLY A C 1
ATOM 721 O O . GLY A 1 91 ? 18.272 8.696 -27.031 1.00 80.81 91 GLY A O 1
ATOM 722 N N . LYS A 1 92 ? 16.308 7.584 -26.985 1.00 83.75 92 LYS A N 1
ATOM 723 C CA . LYS A 1 92 ? 16.150 7.482 -25.527 1.00 83.75 92 LYS A CA 1
ATOM 724 C C . LYS A 1 92 ? 16.460 6.052 -25.074 1.00 83.75 92 LYS A C 1
ATOM 726 O O . LYS A 1 92 ? 16.237 5.095 -25.815 1.00 83.75 92 LYS A O 1
ATOM 731 N N . TYR A 1 93 ? 16.964 5.906 -23.854 1.00 83.19 93 TYR A N 1
ATOM 732 C CA . TYR A 1 93 ? 17.375 4.633 -23.269 1.00 83.19 93 TYR A CA 1
ATOM 733 C C . TYR A 1 93 ? 16.518 4.291 -22.052 1.00 83.19 93 TYR A C 1
ATOM 735 O O . TYR A 1 93 ? 16.385 5.081 -21.117 1.00 83.19 93 TYR A O 1
ATOM 743 N N . PHE A 1 94 ? 15.976 3.079 -22.046 1.00 87.50 94 PHE A N 1
ATOM 744 C CA . PHE A 1 94 ? 15.258 2.485 -20.927 1.00 87.50 94 PHE A CA 1
ATOM 745 C C . PHE A 1 94 ? 16.190 1.504 -20.215 1.00 87.50 94 PHE A C 1
ATOM 747 O O . PHE A 1 94 ? 16.599 0.502 -20.801 1.00 87.50 94 PHE A O 1
ATOM 754 N N . LEU A 1 95 ? 16.550 1.812 -18.970 1.00 84.50 95 LEU A N 1
ATOM 755 C CA . LEU A 1 95 ? 17.471 1.038 -18.140 1.00 84.50 95 LEU A CA 1
ATOM 756 C C . LEU A 1 95 ? 16.667 0.222 -17.125 1.00 84.50 95 LEU A C 1
ATOM 758 O O . LEU A 1 95 ? 16.042 0.791 -16.231 1.00 84.50 95 LEU A O 1
ATOM 762 N N . PHE A 1 96 ? 16.679 -1.104 -17.251 1.00 85.06 96 PHE A N 1
ATOM 763 C CA . PHE A 1 96 ? 15.879 -1.985 -16.400 1.00 85.06 96 PHE A CA 1
ATOM 764 C C . PHE A 1 96 ? 16.711 -2.600 -15.277 1.00 85.06 96 PHE A C 1
ATOM 766 O O . PHE A 1 96 ? 17.718 -3.264 -15.527 1.00 85.06 96 PHE A O 1
ATOM 773 N N . TYR A 1 97 ? 16.223 -2.490 -14.047 1.00 81.25 97 TYR A N 1
ATOM 774 C CA . TYR A 1 97 ? 16.756 -3.145 -12.854 1.00 81.25 97 TYR A CA 1
ATOM 775 C C . TYR A 1 97 ? 15.713 -4.141 -12.346 1.00 81.25 97 TYR A C 1
ATOM 777 O O . TYR A 1 97 ? 14.827 -3.791 -11.567 1.00 81.25 97 TYR A O 1
ATOM 785 N N . LEU A 1 98 ? 15.764 -5.372 -12.859 1.00 80.75 98 LEU A N 1
ATOM 786 C CA . LEU A 1 98 ? 14.764 -6.403 -12.589 1.00 80.75 98 LEU A CA 1
ATOM 787 C C . LEU A 1 98 ? 15.239 -7.345 -11.482 1.00 80.75 98 LEU A C 1
ATOM 789 O O . LEU A 1 98 ? 16.313 -7.943 -11.572 1.00 80.75 98 LEU A O 1
ATOM 793 N N . GLN A 1 99 ? 14.411 -7.517 -10.455 1.00 76.44 99 GLN A N 1
ATOM 794 C CA . GLN A 1 99 ? 14.669 -8.439 -9.353 1.00 76.44 99 GLN A CA 1
ATOM 795 C C . GLN A 1 99 ? 14.946 -9.862 -9.868 1.00 76.44 99 GLN A C 1
ATOM 797 O O . GLN A 1 99 ? 14.180 -10.415 -10.655 1.00 76.44 99 GLN A O 1
ATOM 802 N N . GLY A 1 100 ? 16.049 -10.464 -9.411 1.00 73.12 100 GLY A N 1
ATOM 803 C CA . GLY A 1 100 ? 16.431 -11.839 -9.754 1.00 73.12 100 GLY A CA 1
ATOM 804 C C . GLY A 1 100 ? 17.058 -12.025 -11.142 1.00 73.12 100 GLY A C 1
ATOM 805 O O . GLY A 1 100 ? 17.505 -13.132 -11.449 1.00 73.12 100 GLY A O 1
ATOM 806 N N . LYS A 1 101 ? 17.145 -10.975 -11.972 1.00 78.06 101 LYS A N 1
ATOM 807 C CA . LYS A 1 101 ? 17.827 -11.034 -13.271 1.00 78.06 101 LYS A CA 1
ATOM 808 C C . LYS A 1 101 ? 19.317 -10.693 -13.107 1.00 78.06 101 LYS A C 1
ATOM 810 O O . LYS 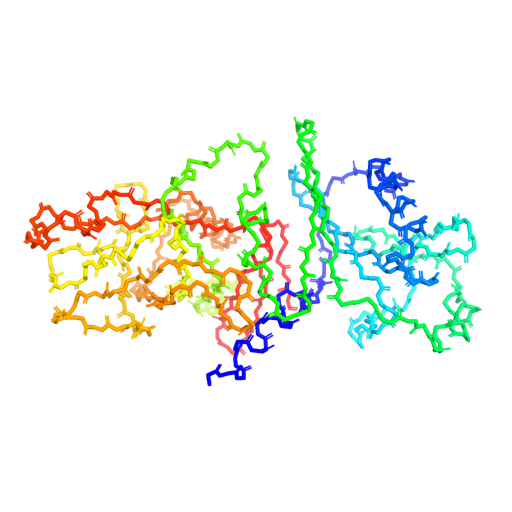A 1 101 ? 19.642 -9.735 -12.404 1.00 78.06 101 LYS A O 1
ATOM 815 N N . PRO A 1 102 ? 20.242 -11.451 -13.729 1.00 79.44 102 PRO A N 1
ATOM 816 C CA . PRO A 1 102 ? 21.657 -11.106 -13.699 1.00 79.44 102 PRO A CA 1
ATOM 817 C C . PRO A 1 102 ? 21.911 -9.763 -14.392 1.00 79.44 102 PRO A C 1
ATOM 819 O O . PRO A 1 102 ? 21.238 -9.404 -15.359 1.00 79.44 102 PRO A O 1
ATOM 822 N N . LYS A 1 103 ? 22.909 -9.036 -13.889 1.00 78.50 103 LYS A N 1
ATOM 823 C CA . LYS A 1 103 ? 23.376 -7.765 -14.454 1.00 78.50 103 LYS A CA 1
ATOM 824 C C . LYS A 1 103 ? 23.959 -7.986 -15.850 1.00 78.50 103 LYS A C 1
ATOM 826 O O . LYS A 1 103 ? 24.517 -9.052 -16.131 1.00 78.50 103 LYS A O 1
ATOM 831 N N . LEU A 1 104 ? 23.822 -6.991 -16.725 1.00 77.88 104 LEU A N 1
ATOM 832 C CA . LEU A 1 104 ? 24.458 -7.037 -18.038 1.00 77.88 104 LEU A CA 1
ATOM 833 C C . LEU A 1 104 ? 25.986 -7.072 -17.884 1.00 77.88 104 LEU A C 1
ATOM 835 O O . LEU A 1 104 ? 26.525 -6.370 -17.038 1.00 77.88 104 LEU A O 1
ATOM 839 N N . PRO A 1 105 ? 26.707 -7.862 -18.697 1.00 69.94 105 PRO A N 1
ATOM 840 C CA . PRO A 1 105 ? 28.148 -7.984 -18.565 1.00 69.94 105 PRO A CA 1
ATOM 841 C C . PRO A 1 105 ? 28.868 -6.706 -19.016 1.00 69.94 105 PRO A C 1
ATOM 843 O O . PRO A 1 105 ? 28.828 -6.326 -20.188 1.00 69.94 105 PRO A O 1
ATOM 846 N N . GLY A 1 106 ? 29.626 -6.117 -18.093 1.00 64.25 106 GLY A N 1
ATOM 847 C CA . GLY A 1 106 ? 30.549 -5.023 -18.361 1.00 64.25 106 GLY A CA 1
ATOM 848 C C . GLY A 1 106 ? 29.928 -3.645 -18.168 1.00 64.25 106 GLY A C 1
ATOM 849 O O . GLY A 1 106 ? 28.713 -3.470 -18.173 1.00 64.25 106 GLY A O 1
ATOM 850 N N . LYS A 1 107 ? 30.806 -2.642 -18.066 1.00 63.91 107 LYS A N 1
ATOM 851 C CA . LYS A 1 107 ? 30.459 -1.269 -17.690 1.00 63.91 107 LYS A CA 1
ATOM 852 C C . LYS A 1 107 ? 29.755 -0.496 -18.809 1.00 63.91 107 LYS A C 1
ATOM 854 O O . LYS A 1 107 ? 30.261 0.505 -19.315 1.00 63.91 107 LYS A O 1
ATOM 859 N N . ILE A 1 108 ? 28.591 -0.972 -19.236 1.00 63.16 108 ILE A N 1
ATOM 860 C CA . ILE A 1 108 ? 27.727 -0.273 -20.193 1.00 63.16 108 ILE A CA 1
ATOM 861 C C . ILE A 1 108 ? 27.311 1.081 -19.606 1.00 63.16 108 ILE A C 1
ATOM 863 O O . ILE A 1 108 ? 27.278 2.075 -20.325 1.00 63.16 108 ILE A O 1
ATOM 867 N N . VAL A 1 109 ? 27.129 1.129 -18.283 1.00 60.72 109 VAL A N 1
ATOM 868 C CA . VAL A 1 109 ? 26.846 2.338 -17.498 1.00 60.72 109 VAL A CA 1
ATOM 869 C C . VAL A 1 109 ? 27.920 3.404 -17.694 1.00 60.72 109 VAL A C 1
ATOM 871 O O . VAL A 1 109 ? 27.583 4.549 -17.959 1.00 60.72 109 VAL A O 1
ATOM 874 N N . ASP A 1 110 ? 29.208 3.043 -17.669 1.00 62.25 110 ASP A N 1
ATOM 875 C CA . ASP A 1 110 ? 30.307 4.005 -17.859 1.00 62.25 110 ASP A CA 1
ATOM 876 C C . ASP A 1 110 ? 30.278 4.654 -19.255 1.00 62.25 110 ASP A C 1
ATOM 878 O O . ASP A 1 110 ? 30.750 5.777 -19.424 1.00 62.25 110 ASP A O 1
ATOM 882 N N . LYS A 1 111 ? 29.715 3.972 -20.264 1.00 63.88 111 LYS A N 1
ATOM 883 C CA . LYS A 1 111 ? 29.563 4.526 -21.621 1.00 63.88 111 LYS A CA 1
ATOM 884 C C . LYS A 1 111 ? 28.383 5.487 -21.740 1.00 63.88 111 LYS A C 1
ATOM 886 O O . LYS A 1 111 ? 28.431 6.377 -22.582 1.00 63.88 111 LYS A O 1
ATOM 891 N N . ILE A 1 112 ? 27.344 5.303 -20.927 1.00 62.59 112 ILE A N 1
ATOM 892 C CA . ILE A 1 112 ? 26.141 6.149 -20.923 1.00 62.59 112 ILE A CA 1
ATOM 893 C C . ILE A 1 112 ? 26.209 7.269 -19.872 1.00 62.59 112 ILE A C 1
ATOM 895 O O . ILE A 1 112 ? 25.526 8.277 -20.015 1.00 62.59 112 ILE A O 1
ATOM 899 N N . TRP A 1 113 ? 27.083 7.138 -18.865 1.00 60.78 113 TRP A N 1
ATOM 900 C CA . TRP A 1 113 ? 27.275 8.098 -17.772 1.00 60.78 113 TRP A CA 1
ATOM 901 C C . TRP A 1 113 ? 27.494 9.549 -18.222 1.00 60.78 113 TRP A C 1
ATOM 903 O O . TRP A 1 113 ? 26.833 10.432 -17.679 1.00 60.78 113 TRP A O 1
ATOM 913 N N . PRO A 1 114 ? 28.337 9.836 -19.238 1.00 58.16 114 PRO A N 1
ATOM 914 C CA . PRO A 1 114 ? 28.572 11.209 -19.691 1.00 58.16 114 PRO A CA 1
ATOM 915 C C . PRO A 1 114 ? 27.329 11.904 -20.263 1.00 58.16 114 PRO A C 1
ATOM 917 O O . PRO A 1 114 ? 27.338 13.116 -20.438 1.00 58.16 114 PRO A O 1
ATOM 920 N N . TYR A 1 115 ? 26.273 11.147 -20.575 1.00 56.97 115 TYR A N 1
ATOM 921 C CA . TYR A 1 115 ? 25.010 11.659 -21.102 1.00 56.97 115 TYR A CA 1
ATOM 922 C C . TYR A 1 115 ? 23.930 11.816 -20.013 1.00 56.97 115 TYR A C 1
ATOM 924 O O . TYR A 1 115 ? 22.867 12.367 -20.288 1.00 56.97 115 TYR A O 1
ATOM 932 N N . LEU A 1 116 ? 24.184 11.348 -18.781 1.00 54.97 116 LEU A N 1
ATOM 933 C CA . LEU A 1 116 ? 23.300 11.564 -17.626 1.00 54.97 116 LEU A CA 1
ATOM 934 C C . LEU A 1 116 ? 23.457 12.982 -17.045 1.00 54.97 116 LEU A C 1
ATOM 936 O O . LEU A 1 116 ? 22.509 13.526 -16.476 1.00 54.97 116 LEU A O 1
ATOM 940 N N . GLU A 1 117 ? 24.629 13.605 -17.214 1.00 49.53 117 GLU A N 1
ATOM 941 C CA . GLU A 1 117 ? 24.887 14.984 -16.791 1.00 49.53 117 GLU A CA 1
ATOM 942 C C . GLU A 1 117 ? 24.097 15.981 -17.661 1.00 49.53 117 GLU A C 1
ATOM 944 O O . GLU A 1 117 ? 24.427 16.227 -18.819 1.00 49.53 117 GLU A O 1
ATOM 949 N N . GLY A 1 118 ? 23.044 16.579 -17.090 1.00 48.66 118 GLY A N 1
ATOM 950 C CA . GLY A 1 118 ? 22.242 17.628 -17.739 1.00 48.66 118 GLY A CA 1
ATOM 951 C C . GLY A 1 118 ? 20.854 17.201 -18.229 1.00 48.66 118 GLY A C 1
ATOM 952 O O . GLY A 1 118 ? 20.189 17.986 -18.907 1.00 48.66 118 GLY A O 1
ATOM 953 N N . ALA A 1 119 ? 20.396 15.993 -17.886 1.00 54.00 119 ALA A N 1
ATOM 954 C CA . ALA A 1 119 ? 19.046 15.536 -18.207 1.00 54.00 119 ALA A CA 1
ATOM 955 C C . ALA A 1 119 ? 17.965 16.440 -17.575 1.00 54.00 119 ALA A C 1
ATOM 957 O O . ALA A 1 119 ? 18.079 16.862 -16.423 1.00 54.00 119 ALA A O 1
ATOM 958 N N . GLN A 1 120 ? 16.899 16.732 -18.331 1.00 54.19 120 GLN A N 1
ATOM 959 C CA . GLN A 1 120 ? 15.723 17.420 -17.796 1.00 54.19 120 GLN A CA 1
ATOM 960 C C . GLN A 1 120 ? 14.983 16.504 -16.818 1.00 54.19 120 GLN A C 1
ATOM 962 O O . GLN A 1 120 ? 14.710 15.343 -17.127 1.00 54.19 120 GLN A O 1
ATOM 967 N N . TYR A 1 121 ? 14.664 17.043 -15.645 1.00 61.28 121 TYR A N 1
ATOM 968 C CA . TYR A 1 121 ? 13.976 16.324 -14.583 1.00 61.28 121 TYR A CA 1
ATOM 969 C C . TYR A 1 121 ? 12.475 16.297 -14.867 1.00 61.28 121 TYR A C 1
ATOM 971 O O . TYR A 1 121 ? 11.864 17.337 -15.123 1.00 61.28 121 TYR A O 1
ATOM 979 N N . SER A 1 122 ? 11.882 15.107 -14.823 1.00 67.38 122 SER A N 1
ATOM 980 C CA . SER A 1 122 ? 10.432 14.985 -14.763 1.00 67.38 122 SER A CA 1
ATOM 981 C C . SER A 1 122 ? 9.987 15.041 -13.309 1.00 67.38 122 SER A C 1
ATOM 983 O O . SER A 1 122 ? 10.499 14.295 -12.484 1.00 67.38 122 SER A O 1
ATOM 985 N N . ASN A 1 123 ? 8.977 15.856 -13.005 1.00 72.88 123 ASN A N 1
ATOM 986 C CA . ASN A 1 123 ? 8.385 15.924 -11.661 1.00 72.88 123 ASN A CA 1
ATOM 987 C C . ASN A 1 123 ? 7.446 14.738 -11.372 1.00 72.88 123 ASN A C 1
ATOM 989 O O . ASN A 1 123 ? 6.665 14.784 -10.416 1.00 72.88 123 ASN A O 1
ATOM 993 N N . PHE A 1 124 ? 7.449 13.721 -12.238 1.00 79.25 124 PHE A N 1
ATOM 994 C CA . PHE A 1 124 ? 6.585 12.560 -12.145 1.00 79.25 124 PHE A CA 1
ATOM 995 C C . PHE A 1 124 ? 7.389 11.272 -11.998 1.00 79.25 124 PHE A C 1
ATOM 997 O O . PHE A 1 124 ? 8.391 11.047 -12.673 1.00 79.25 124 PHE A O 1
ATOM 1004 N N . THR A 1 125 ? 6.865 10.382 -11.166 1.00 81.62 125 THR A N 1
ATOM 1005 C CA . THR A 1 125 ? 7.220 8.963 -11.141 1.00 81.62 125 THR A CA 1
ATOM 1006 C C . THR A 1 125 ? 6.019 8.179 -11.647 1.00 81.62 125 THR A C 1
ATOM 1008 O O . THR A 1 125 ? 4.901 8.417 -11.189 1.00 81.62 125 THR A O 1
ATOM 1011 N N . TRP A 1 126 ? 6.217 7.254 -12.584 1.00 88.12 126 TRP A N 1
ATOM 1012 C CA . TRP A 1 126 ? 5.142 6.391 -13.078 1.00 88.12 126 TRP A CA 1
ATOM 1013 C C . TRP A 1 126 ? 5.228 5.007 -12.454 1.00 88.12 126 TRP A C 1
ATOM 1015 O O . TRP A 1 126 ? 6.298 4.535 -12.075 1.00 88.12 126 TRP A O 1
ATOM 1025 N N . TYR A 1 127 ? 4.079 4.353 -12.374 1.00 87.94 127 TYR A N 1
ATOM 1026 C CA . TYR A 1 127 ? 3.930 3.022 -11.816 1.00 87.94 127 TYR A CA 1
ATOM 1027 C C . TYR A 1 127 ? 3.136 2.165 -12.782 1.00 87.94 127 TYR A C 1
ATOM 1029 O O . TYR A 1 127 ? 2.069 2.577 -13.246 1.00 87.94 127 TYR A O 1
ATOM 1037 N N . PHE A 1 128 ? 3.654 0.974 -13.055 1.00 90.81 128 PHE A N 1
ATOM 1038 C CA . PHE A 1 128 ? 2.965 -0.047 -13.825 1.00 90.81 128 PHE A CA 1
ATOM 1039 C C . PHE A 1 128 ? 2.849 -1.323 -12.998 1.00 90.81 128 PHE A C 1
ATOM 1041 O O . PHE A 1 128 ? 3.862 -1.864 -12.555 1.00 90.81 128 PHE A O 1
ATOM 1048 N N . PHE A 1 129 ? 1.625 -1.810 -12.803 1.00 90.62 129 PHE A N 1
ATOM 1049 C CA . PHE A 1 129 ? 1.367 -3.111 -12.190 1.00 90.62 129 PHE A CA 1
ATOM 1050 C C . PHE A 1 129 ? 0.660 -4.025 -13.182 1.00 90.62 129 PHE A C 1
ATOM 1052 O O . PHE A 1 129 ? -0.273 -3.593 -13.859 1.00 90.62 129 PHE A O 1
ATOM 1059 N N . LYS A 1 130 ? 1.068 -5.296 -13.237 1.00 90.94 130 LYS A N 1
ATOM 1060 C CA . LYS A 1 130 ? 0.447 -6.311 -14.098 1.00 90.94 130 LYS A CA 1
ATOM 1061 C C . LYS A 1 130 ? 0.150 -7.579 -13.316 1.00 90.94 130 LYS A C 1
ATOM 1063 O O . LYS A 1 130 ? 1.058 -8.195 -12.761 1.00 90.94 130 LYS A O 1
ATOM 1068 N N . CYS A 1 131 ? -1.118 -7.969 -13.293 1.00 89.50 131 CYS A N 1
ATOM 1069 C CA . CYS A 1 131 ? -1.574 -9.237 -12.739 1.00 89.50 131 CYS A CA 1
ATOM 1070 C C . CYS A 1 131 ? -1.002 -10.409 -13.548 1.00 89.50 131 CYS A C 1
ATOM 1072 O O . CYS A 1 131 ? -1.002 -10.380 -14.775 1.00 89.50 131 CYS A O 1
ATOM 1074 N N . LYS A 1 132 ? -0.517 -11.455 -12.872 1.00 87.06 132 LYS A N 1
ATOM 1075 C CA . LYS A 1 132 ? -0.006 -12.673 -13.529 1.00 87.06 132 LYS A CA 1
ATOM 1076 C C . LYS A 1 132 ? -1.102 -13.679 -13.848 1.00 87.06 132 LYS A C 1
ATOM 1078 O O . LYS A 1 132 ? -0.954 -14.480 -14.765 1.00 87.06 132 LYS A O 1
ATOM 1083 N N . SER A 1 133 ? -2.162 -13.687 -13.045 1.00 84.75 133 SER A N 1
ATOM 1084 C CA . SER A 1 133 ? -3.268 -14.643 -13.144 1.00 84.75 133 SER A CA 1
ATOM 1085 C C . SER A 1 133 ? -4.443 -14.130 -13.978 1.00 84.75 133 SER A C 1
ATOM 1087 O O . SER A 1 133 ? -5.380 -14.884 -14.231 1.00 84.75 133 SER A O 1
ATOM 1089 N N . CYS A 1 134 ? -4.418 -12.860 -14.381 1.00 84.50 134 CYS A N 1
ATOM 1090 C CA . CYS A 1 134 ? -5.523 -12.166 -15.025 1.00 84.50 134 CYS A CA 1
ATOM 1091 C C . CYS A 1 134 ? -5.015 -11.036 -15.927 1.00 84.50 134 CYS A C 1
ATOM 1093 O O . CYS A 1 134 ? -3.901 -10.554 -15.753 1.00 84.50 134 CYS A O 1
ATOM 1095 N N . ASP A 1 135 ? -5.845 -10.554 -16.854 1.00 84.69 135 ASP A N 1
ATOM 1096 C CA . ASP A 1 135 ? -5.435 -9.513 -17.812 1.00 84.69 135 ASP A CA 1
ATOM 1097 C C . ASP A 1 135 ? -5.340 -8.100 -17.204 1.00 84.69 135 ASP A C 1
ATOM 1099 O O . ASP A 1 135 ? -4.973 -7.148 -17.895 1.00 84.69 135 ASP A O 1
ATOM 1103 N N . LYS A 1 136 ? -5.631 -7.947 -15.905 1.00 89.25 136 LYS A N 1
ATOM 1104 C CA . LYS A 1 136 ? -5.646 -6.659 -15.205 1.00 89.25 136 LYS A CA 1
ATOM 1105 C C . LYS A 1 136 ? -4.252 -6.032 -15.156 1.00 89.25 136 LYS A C 1
ATOM 1107 O O . LYS A 1 136 ? -3.297 -6.631 -14.660 1.00 89.25 136 LYS A O 1
ATOM 1112 N N . SER A 1 137 ? -4.167 -4.786 -15.596 1.00 91.62 137 SER A N 1
ATOM 1113 C CA . SER A 1 137 ? -3.001 -3.921 -15.465 1.00 91.62 137 SER A CA 1
ATOM 1114 C C . SER A 1 137 ? -3.412 -2.566 -14.895 1.00 91.62 137 SER A C 1
ATOM 1116 O O . SER A 1 137 ? -4.593 -2.215 -14.841 1.00 91.62 137 SER A O 1
ATOM 1118 N N . MET A 1 138 ? -2.433 -1.808 -14.424 1.00 91.88 138 MET A N 1
ATOM 1119 C CA . MET A 1 138 ? -2.614 -0.435 -13.984 1.00 91.88 138 MET A CA 1
ATOM 1120 C C . MET A 1 138 ? -1.387 0.363 -14.394 1.00 91.88 138 MET A C 1
ATOM 1122 O O . MET A 1 138 ? -0.273 -0.026 -14.061 1.00 91.88 138 MET A O 1
ATOM 1126 N N . PHE A 1 139 ? -1.602 1.497 -15.054 1.00 92.88 139 PHE A N 1
ATOM 1127 C CA . PHE A 1 139 ? -0.568 2.477 -15.358 1.00 92.88 139 PHE A CA 1
ATOM 1128 C C . PHE A 1 139 ? -0.986 3.841 -14.810 1.00 92.88 139 PHE A C 1
ATOM 1130 O O . PHE A 1 139 ? -2.032 4.372 -15.181 1.00 92.88 139 PHE A O 1
ATOM 1137 N N . THR A 1 140 ? -0.200 4.397 -13.893 1.00 90.56 140 THR A N 1
ATOM 1138 C CA . THR A 1 140 ? -0.500 5.683 -13.248 1.00 90.56 140 THR A CA 1
ATOM 1139 C C . THR A 1 140 ? 0.777 6.447 -12.924 1.00 90.56 140 THR A C 1
ATOM 1141 O O . THR A 1 140 ? 1.881 5.953 -13.146 1.00 90.56 140 THR A O 1
ATOM 1144 N N . ARG A 1 14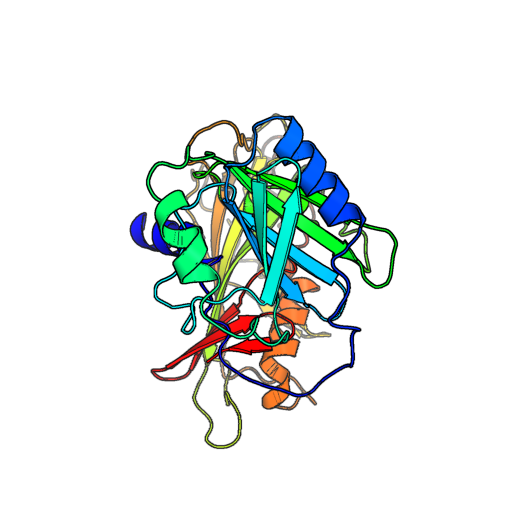1 ? 0.643 7.668 -12.408 1.00 86.25 141 ARG A N 1
ATOM 1145 C CA . ARG A 1 141 ? 1.770 8.517 -12.025 1.00 86.25 141 ARG A CA 1
ATOM 1146 C C . ARG A 1 141 ? 1.522 9.241 -10.714 1.00 86.25 141 ARG A C 1
ATOM 1148 O O . ARG A 1 141 ? 0.380 9.533 -10.378 1.00 86.25 141 ARG A O 1
ATOM 1155 N N . LYS A 1 142 ? 2.623 9.583 -10.059 1.00 81.12 142 LYS A N 1
ATOM 1156 C CA . LYS A 1 142 ? 2.717 10.396 -8.851 1.00 81.12 142 LYS A CA 1
ATOM 1157 C C . LYS A 1 142 ? 3.518 11.648 -9.154 1.00 81.12 142 LYS A C 1
ATOM 1159 O O . LYS A 1 142 ? 4.540 11.547 -9.831 1.00 81.12 142 LYS A O 1
ATOM 1164 N N . ARG A 1 143 ? 3.090 12.805 -8.659 1.00 77.31 143 ARG A N 1
ATOM 1165 C CA . ARG A 1 143 ? 3.948 13.997 -8.574 1.00 77.31 143 ARG A CA 1
ATOM 1166 C C . ARG A 1 143 ? 4.942 13.824 -7.433 1.00 77.31 143 ARG A C 1
ATOM 1168 O O . ARG A 1 143 ? 4.618 13.195 -6.437 1.00 77.31 143 ARG A O 1
ATOM 1175 N N . GLU A 1 144 ? 6.127 14.410 -7.539 1.00 66.94 144 GLU A N 1
ATOM 1176 C CA . GLU A 1 144 ? 7.211 14.242 -6.555 1.00 66.94 144 GLU A CA 1
ATOM 1177 C C . GLU A 1 144 ? 6.757 14.367 -5.081 1.00 66.94 144 GLU A C 1
ATOM 1179 O O . GLU A 1 144 ? 7.122 13.534 -4.249 1.00 66.94 144 GLU A O 1
ATOM 1184 N N . LEU A 1 145 ? 5.892 15.344 -4.783 1.00 66.56 145 LEU A N 1
ATOM 1185 C CA . LEU A 1 145 ? 5.425 15.673 -3.429 1.00 66.56 145 LEU A CA 1
ATOM 1186 C C . LEU A 1 145 ? 4.190 14.894 -2.944 1.00 66.56 145 LEU A C 1
ATOM 1188 O O . LEU A 1 145 ? 3.845 14.994 -1.769 1.00 66.56 145 LEU A O 1
ATOM 1192 N N . GLU A 1 146 ? 3.505 14.149 -3.812 1.00 69.19 146 GLU A N 1
ATOM 1193 C CA . GLU A 1 146 ? 2.356 13.324 -3.406 1.00 69.19 146 GLU A CA 1
ATOM 1194 C C . GLU A 1 146 ? 2.855 12.081 -2.649 1.00 69.19 146 GLU A C 1
ATOM 1196 O O . GLU A 1 146 ? 3.934 11.557 -2.947 1.00 69.19 146 GLU A O 1
ATOM 1201 N N . SER A 1 147 ? 2.100 11.556 -1.679 1.00 71.88 147 SER A N 1
ATOM 1202 C CA . SER A 1 147 ? 2.423 10.237 -1.123 1.00 71.88 147 SER A CA 1
ATOM 1203 C C . SER A 1 147 ? 2.131 9.159 -2.164 1.00 71.88 147 SER A C 1
ATOM 1205 O O . SER A 1 147 ? 1.178 9.250 -2.936 1.00 71.88 147 SER A O 1
ATOM 1207 N N . TYR A 1 148 ? 2.938 8.097 -2.188 1.00 72.94 148 TYR A N 1
ATOM 1208 C CA . TYR A 1 148 ? 2.693 6.949 -3.069 1.00 72.94 148 TYR A CA 1
ATOM 1209 C C . TYR A 1 148 ? 1.310 6.333 -2.813 1.00 72.94 148 TYR A C 1
ATOM 1211 O O . TYR A 1 148 ? 0.605 5.960 -3.752 1.00 72.94 148 TYR A O 1
ATOM 1219 N N . TYR A 1 149 ? 0.891 6.315 -1.546 1.00 75.00 149 TYR A N 1
ATOM 1220 C CA . TYR A 1 149 ? -0.425 5.838 -1.152 1.00 75.00 149 TYR A CA 1
ATOM 1221 C C . TYR A 1 149 ? -1.527 6.877 -1.333 1.00 75.00 149 TYR A C 1
ATOM 1223 O O . TYR A 1 149 ? -2.673 6.497 -1.212 1.00 75.00 149 TYR A O 1
ATOM 1231 N N . ASP A 1 150 ? -1.274 8.127 -1.732 1.00 76.88 150 ASP A N 1
ATOM 1232 C CA . ASP A 1 150 ? -2.365 9.067 -2.055 1.00 76.88 150 ASP A CA 1
ATOM 1233 C C . ASP A 1 150 ? -3.043 8.750 -3.398 1.00 76.88 150 ASP A C 1
ATOM 1235 O O . ASP A 1 150 ? -4.174 9.182 -3.653 1.00 76.88 150 ASP A O 1
ATOM 1239 N N . ILE A 1 151 ? -2.421 7.910 -4.228 1.00 81.50 151 ILE A N 1
ATOM 1240 C CA . ILE A 1 151 ? -2.980 7.481 -5.509 1.00 81.50 151 ILE A CA 1
ATOM 1241 C C . ILE A 1 151 ? -3.922 6.296 -5.298 1.00 81.50 151 ILE A C 1
ATOM 1243 O O . ILE A 1 151 ? -3.497 5.168 -5.053 1.00 81.50 151 ILE A O 1
ATOM 1247 N N . GLU A 1 152 ? -5.220 6.534 -5.485 1.00 84.75 152 GLU A N 1
ATOM 1248 C CA . GLU A 1 152 ? -6.265 5.520 -5.293 1.00 84.75 152 GLU A CA 1
ATOM 1249 C C . GLU A 1 152 ? -6.043 4.253 -6.130 1.00 84.75 152 GLU A C 1
ATOM 1251 O O . GLU A 1 152 ? -6.225 3.142 -5.632 1.00 84.75 152 GLU A O 1
ATOM 1256 N N . ALA A 1 153 ? -5.602 4.410 -7.383 1.00 85.62 153 ALA A N 1
ATOM 1257 C CA . ALA A 1 153 ? -5.307 3.283 -8.264 1.00 85.62 153 ALA A CA 1
ATOM 1258 C C . ALA A 1 153 ? -4.224 2.359 -7.678 1.00 85.62 153 ALA A C 1
ATOM 1260 O O . ALA A 1 153 ? -4.338 1.142 -7.792 1.00 85.62 153 ALA A O 1
ATOM 1261 N N . ILE A 1 154 ? -3.219 2.933 -7.003 1.00 84.19 154 ILE A N 1
ATOM 1262 C CA . ILE A 1 154 ? -2.134 2.185 -6.361 1.00 84.19 154 ILE A CA 1
ATOM 1263 C C . ILE A 1 154 ? -2.649 1.470 -5.117 1.00 84.19 154 ILE A C 1
ATOM 1265 O O . ILE A 1 154 ? -2.436 0.267 -4.976 1.00 84.19 154 ILE A O 1
ATOM 1269 N N . ARG A 1 155 ? -3.367 2.183 -4.238 1.00 84.44 155 ARG A N 1
ATOM 1270 C CA . ARG A 1 155 ? -3.926 1.596 -3.009 1.00 84.44 155 ARG A CA 1
ATOM 1271 C C . ARG A 1 155 ? -4.819 0.394 -3.301 1.00 84.44 155 ARG A C 1
ATOM 1273 O O . ARG A 1 155 ? -4.754 -0.606 -2.593 1.00 84.44 155 ARG A O 1
ATOM 1280 N N . ASN A 1 156 ? -5.642 0.493 -4.342 1.00 83.88 156 ASN A N 1
ATOM 1281 C CA . ASN A 1 156 ? -6.697 -0.476 -4.632 1.00 83.88 156 ASN A CA 1
ATOM 1282 C C . ASN A 1 156 ? -6.304 -1.529 -5.679 1.00 83.88 156 ASN A C 1
ATOM 1284 O O . ASN A 1 156 ? -7.137 -2.355 -6.064 1.00 83.88 156 ASN A O 1
ATOM 1288 N N . PHE A 1 157 ? -5.055 -1.533 -6.155 1.00 86.56 157 PHE A N 1
ATOM 1289 C CA . PHE A 1 157 ? -4.598 -2.560 -7.082 1.00 86.56 157 PHE A CA 1
ATOM 1290 C C . PHE A 1 157 ? -4.507 -3.924 -6.382 1.00 86.56 157 PHE A C 1
ATOM 1292 O O . PHE A 1 157 ? -3.715 -4.103 -5.462 1.00 86.56 157 PHE A O 1
ATOM 1299 N N . ARG A 1 158 ? -5.298 -4.897 -6.855 1.00 84.25 158 ARG A N 1
ATOM 1300 C CA . ARG A 1 158 ? -5.249 -6.317 -6.464 1.00 84.25 158 ARG A CA 1
ATOM 1301 C C . ARG A 1 158 ? -5.570 -7.224 -7.651 1.00 84.25 158 ARG A C 1
ATOM 1303 O O . ARG A 1 158 ? -6.376 -6.847 -8.511 1.00 84.25 158 ARG A O 1
ATOM 1310 N N . CYS A 1 159 ? -4.965 -8.413 -7.671 1.00 81.88 159 CYS A N 1
ATOM 1311 C CA . CYS A 1 159 ? -5.103 -9.403 -8.748 1.00 81.88 159 CYS A CA 1
ATOM 1312 C C . CYS A 1 159 ? -6.339 -10.295 -8.619 1.00 81.88 159 CYS A C 1
ATOM 1314 O O . CYS A 1 159 ? -6.998 -10.577 -9.614 1.00 81.88 159 CYS A O 1
ATOM 1316 N N . LEU A 1 160 ? -6.625 -10.773 -7.405 1.00 65.38 160 LEU A N 1
ATOM 1317 C CA . LEU A 1 160 ? -7.559 -11.884 -7.190 1.00 65.38 160 LEU A CA 1
ATOM 1318 C C . LEU A 1 160 ? -8.941 -11.460 -6.678 1.00 65.38 160 LEU A C 1
ATOM 1320 O O . LEU A 1 160 ? -9.864 -12.266 -6.731 1.00 65.38 160 LEU A O 1
ATOM 1324 N N . GLU A 1 161 ? -9.117 -10.212 -6.240 1.00 63.03 161 GLU A N 1
ATOM 1325 C CA . GLU A 1 161 ? -10.406 -9.712 -5.757 1.00 63.03 161 GLU A CA 1
ATOM 1326 C C . GLU A 1 161 ? -10.600 -8.238 -6.122 1.00 63.03 161 GLU A C 1
ATOM 1328 O O . GLU A 1 161 ? -9.674 -7.428 -6.015 1.00 63.03 161 GLU A O 1
ATOM 1333 N N . ASP A 1 162 ? -11.828 -7.873 -6.496 1.00 57.50 162 ASP A N 1
ATOM 1334 C CA . ASP A 1 162 ? -12.268 -6.492 -6.350 1.00 57.50 162 ASP A CA 1
ATOM 1335 C C . ASP A 1 162 ? -12.375 -6.232 -4.851 1.00 57.50 162 ASP A C 1
ATOM 1337 O O . ASP A 1 162 ? -13.318 -6.680 -4.189 1.00 57.50 162 ASP A O 1
ATOM 1341 N N . VAL A 1 163 ? -11.384 -5.526 -4.297 1.00 59.84 163 VAL A N 1
ATOM 1342 C CA . VAL A 1 163 ? -11.517 -4.925 -2.970 1.00 59.84 163 VAL A CA 1
ATOM 1343 C C . VAL A 1 163 ? -12.865 -4.223 -2.970 1.00 59.84 163 VAL A C 1
ATOM 1345 O O . VAL A 1 163 ? -13.133 -3.407 -3.853 1.00 59.84 163 VAL A O 1
ATOM 1348 N N . LYS A 1 164 ? -13.738 -4.548 -2.012 1.00 64.00 164 LYS A N 1
ATOM 1349 C CA . LYS A 1 164 ? -14.940 -3.745 -1.782 1.00 64.00 164 LYS A CA 1
ATOM 1350 C C . LYS A 1 164 ? -14.486 -2.398 -1.241 1.00 64.00 164 LYS A C 1
ATOM 1352 O O . LYS A 1 164 ? -14.471 -2.177 -0.034 1.00 64.00 164 LYS A O 1
ATOM 1357 N N . VAL A 1 165 ? -14.055 -1.541 -2.157 1.00 69.75 165 VAL A N 1
ATOM 1358 C CA . VAL A 1 165 ? -13.689 -0.168 -1.880 1.00 69.75 165 VAL A CA 1
ATOM 1359 C C . VAL A 1 165 ? -14.987 0.546 -1.593 1.00 69.75 165 VAL A C 1
ATOM 1361 O O . VAL A 1 165 ? -15.935 0.538 -2.382 1.00 69.75 165 VAL A O 1
ATOM 1364 N N . ASP A 1 166 ? -15.041 1.118 -0.410 1.00 79.31 166 ASP A N 1
ATOM 1365 C CA . ASP A 1 166 ? -16.175 1.904 -0.017 1.00 79.31 166 ASP A CA 1
ATOM 1366 C C . ASP A 1 166 ? -16.218 3.197 -0.868 1.00 79.31 166 ASP A C 1
ATOM 1368 O O . ASP A 1 166 ? -15.186 3.842 -1.091 1.00 79.31 166 ASP A O 1
ATOM 1372 N N . PRO A 1 167 ? -17.394 3.557 -1.421 1.00 81.62 167 PRO A N 1
ATOM 1373 C CA . PRO A 1 167 ? -17.496 4.653 -2.382 1.00 81.62 167 PRO A CA 1
ATOM 1374 C C . PRO A 1 167 ? -17.327 6.038 -1.748 1.00 81.62 167 PRO A C 1
ATOM 1376 O O . PRO A 1 167 ? -17.152 7.010 -2.474 1.00 81.62 167 PRO A O 1
ATOM 1379 N N . LEU A 1 168 ? -17.416 6.153 -0.419 1.00 85.44 168 LEU A N 1
ATOM 1380 C CA . LEU A 1 168 ? -17.381 7.434 0.293 1.00 85.44 168 LEU A CA 1
ATOM 1381 C C . LEU A 1 168 ? -16.136 7.585 1.163 1.00 85.44 168 LEU A C 1
ATOM 1383 O O . LEU A 1 168 ? -15.702 8.707 1.407 1.00 85.44 168 LEU A O 1
ATOM 1387 N N . VAL A 1 169 ? -15.572 6.481 1.647 1.00 88.88 169 VAL A N 1
ATOM 1388 C CA . VAL A 1 169 ? -14.431 6.489 2.560 1.00 88.88 169 VAL A CA 1
ATOM 1389 C C . VAL A 1 169 ? -13.451 5.406 2.154 1.00 88.88 169 VAL A C 1
ATOM 1391 O O . VAL A 1 169 ? -13.835 4.273 1.920 1.00 88.88 169 VAL A O 1
ATOM 1394 N N . ASP A 1 170 ? -12.170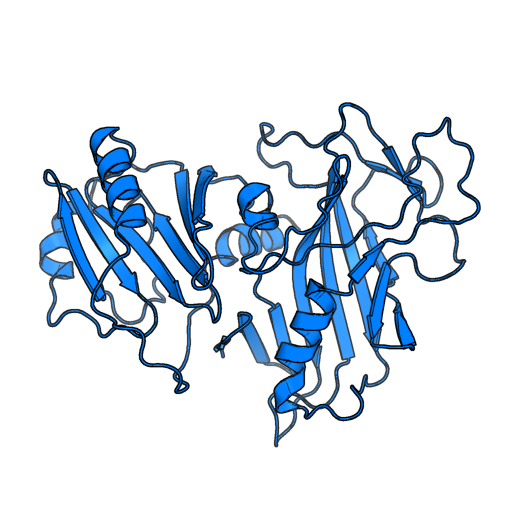 5.726 2.123 1.00 89.69 170 ASP A N 1
ATOM 1395 C CA . ASP A 1 170 ? -11.106 4.738 1.989 1.00 89.69 170 ASP A CA 1
ATOM 1396 C C . ASP A 1 170 ? -10.182 4.877 3.196 1.00 89.69 170 ASP A C 1
ATOM 1398 O O . ASP A 1 170 ? -9.667 5.958 3.462 1.00 89.69 170 ASP A O 1
ATOM 1402 N N . MET A 1 171 ? -10.052 3.809 3.979 1.00 91.31 171 MET A N 1
ATOM 1403 C CA . MET A 1 171 ? -9.097 3.740 5.080 1.00 91.31 171 MET A CA 1
ATOM 1404 C C . MET A 1 171 ? -7.954 2.855 4.626 1.00 91.31 171 MET A C 1
ATOM 1406 O O . MET A 1 171 ? -8.166 1.670 4.370 1.00 91.31 171 MET A O 1
ATOM 1410 N N . THR A 1 172 ? -6.756 3.412 4.547 1.00 90.75 172 THR A N 1
ATOM 1411 C CA . THR A 1 172 ? -5.588 2.688 4.062 1.00 90.75 172 THR A CA 1
ATOM 1412 C C . THR A 1 172 ? -4.457 2.770 5.070 1.00 90.75 172 THR A C 1
ATOM 1414 O O . THR A 1 172 ? -4.182 3.817 5.645 1.00 90.75 172 THR A O 1
ATOM 1417 N N . ILE A 1 173 ? -3.805 1.636 5.302 1.00 91.31 173 ILE A N 1
ATOM 1418 C CA . ILE A 1 173 ? -2.565 1.578 6.059 1.00 91.31 173 ILE A CA 1
ATOM 1419 C C . ILE A 1 173 ? -1.476 2.213 5.1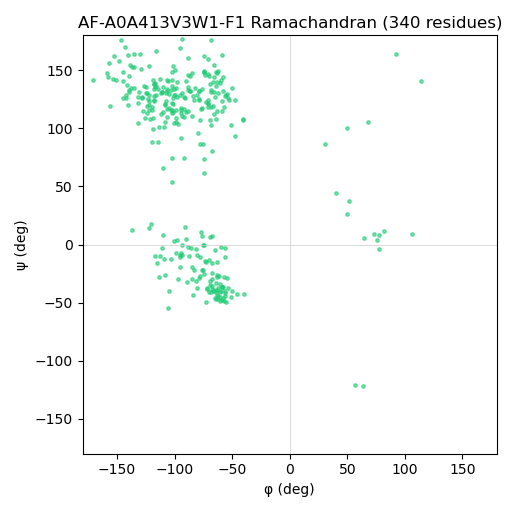98 1.00 91.31 173 ILE A C 1
ATOM 1421 O O . ILE A 1 173 ? -1.237 1.756 4.082 1.00 91.31 173 ILE A O 1
ATOM 1425 N N . SER A 1 174 ? -0.807 3.222 5.745 1.00 87.50 174 SER A N 1
ATOM 1426 C CA . SER A 1 174 ? 0.272 3.966 5.089 1.00 87.50 174 SER A CA 1
ATOM 1427 C C . SER A 1 174 ? 1.640 3.732 5.749 1.00 87.50 174 SER A C 1
ATOM 1429 O O . SER A 1 174 ? 2.667 4.085 5.176 1.00 87.50 174 SER A O 1
ATOM 1431 N N . TYR A 1 175 ? 1.683 3.072 6.915 1.00 88.38 175 TYR A N 1
ATOM 1432 C CA . TYR A 1 175 ? 2.910 2.508 7.494 1.00 88.38 175 TYR A CA 1
ATOM 1433 C C . TYR A 1 175 ? 2.605 1.387 8.501 1.00 88.38 175 TYR A C 1
ATOM 1435 O O . TYR A 1 175 ? 1.631 1.459 9.254 1.00 88.38 175 TYR A O 1
ATOM 1443 N N . VAL A 1 176 ? 3.466 0.362 8.531 1.00 90.81 176 VAL A N 1
ATOM 1444 C CA . VAL A 1 176 ? 3.384 -0.783 9.451 1.00 90.81 176 VAL A CA 1
ATOM 1445 C C . VAL A 1 176 ? 4.717 -0.976 10.162 1.00 90.81 176 VAL A C 1
ATOM 1447 O O . VAL A 1 176 ? 5.747 -1.166 9.512 1.00 90.81 176 VAL A O 1
ATOM 1450 N N . ARG A 1 177 ? 4.681 -1.025 11.496 1.00 91.06 177 ARG A N 1
ATOM 1451 C CA . ARG A 1 177 ? 5.798 -1.487 12.326 1.00 91.06 177 ARG A CA 1
ATOM 1452 C C . ARG A 1 177 ? 5.352 -2.619 13.235 1.00 91.06 177 ARG A C 1
ATOM 1454 O O . ARG A 1 177 ? 4.371 -2.499 13.958 1.00 91.06 177 ARG A O 1
ATOM 1461 N N . ILE A 1 178 ? 6.112 -3.698 13.235 1.00 88.94 178 ILE A N 1
ATOM 1462 C CA . ILE A 1 178 ? 5.857 -4.902 14.013 1.00 88.94 178 ILE A CA 1
ATOM 1463 C C . ILE A 1 178 ? 7.049 -5.107 14.938 1.00 88.94 178 ILE A C 1
ATOM 1465 O O . ILE A 1 178 ? 8.176 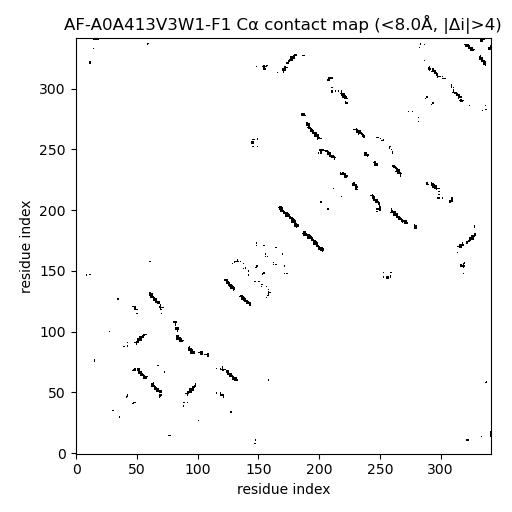-5.269 14.478 1.00 88.94 178 ILE A O 1
ATOM 1469 N N . CYS A 1 179 ? 6.817 -5.083 16.246 1.00 87.88 179 CYS A N 1
ATOM 1470 C CA . CYS A 1 179 ? 7.865 -5.293 17.236 1.00 87.88 179 CYS A CA 1
ATOM 1471 C C . CYS A 1 179 ? 7.768 -6.707 17.802 1.00 87.88 179 CYS A C 1
ATOM 1473 O O . CYS A 1 179 ? 6.694 -7.150 18.222 1.00 87.88 179 CYS A O 1
ATOM 1475 N N . GLY A 1 180 ? 8.903 -7.395 17.874 1.00 84.69 180 GLY A N 1
ATOM 1476 C CA . GLY A 1 180 ? 8.987 -8.732 18.443 1.00 84.69 180 GLY A CA 1
ATOM 1477 C C . GLY A 1 180 ? 10.272 -8.975 19.224 1.00 84.69 180 GLY A C 1
ATOM 1478 O O . GLY A 1 180 ? 11.212 -8.178 19.193 1.00 84.69 180 GLY A O 1
ATOM 1479 N N . LYS A 1 181 ? 10.313 -10.097 19.943 1.00 82.25 181 LYS A N 1
ATOM 1480 C CA . LYS A 1 181 ? 11.547 -10.595 20.561 1.00 82.25 181 LYS A CA 1
ATOM 1481 C C . LYS A 1 181 ? 12.333 -11.456 19.585 1.00 82.25 181 LYS A C 1
ATOM 1483 O O . LYS A 1 181 ? 11.754 -12.208 18.801 1.00 82.25 181 LYS A O 1
ATOM 1488 N N . ASP A 1 182 ? 13.653 -11.360 19.692 1.00 74.25 182 ASP A N 1
ATOM 1489 C CA . ASP A 1 182 ? 14.581 -12.212 18.954 1.00 74.25 182 ASP A CA 1
ATOM 1490 C C . ASP A 1 182 ? 14.391 -13.691 19.345 1.00 74.25 182 ASP A C 1
ATOM 1492 O O . ASP A 1 182 ? 13.983 -14.017 20.468 1.00 74.25 182 ASP A O 1
ATOM 1496 N N . ASN A 1 183 ? 14.649 -14.594 18.405 1.00 67.50 183 ASN A N 1
ATOM 1497 C CA . ASN A 1 183 ? 14.675 -16.034 18.618 1.00 67.50 183 ASN A CA 1
ATOM 1498 C C . ASN A 1 183 ? 15.912 -16.608 17.928 1.00 67.50 183 ASN A C 1
ATOM 1500 O O . ASN A 1 183 ? 16.185 -16.325 16.771 1.00 67.50 183 ASN A O 1
ATOM 1504 N N . SER A 1 184 ? 16.650 -17.483 18.607 1.00 59.91 184 SER A N 1
ATOM 1505 C CA . SER A 1 184 ? 17.816 -18.133 18.003 1.00 59.91 184 SER A CA 1
ATOM 1506 C C . SER A 1 184 ? 17.460 -19.108 16.871 1.00 59.91 184 SER A C 1
ATOM 1508 O O . SER A 1 184 ? 18.346 -19.497 16.115 1.00 59.91 184 SER A O 1
ATOM 1510 N N . VAL A 1 185 ? 16.190 -19.525 16.763 1.00 58.56 185 VAL A N 1
ATOM 1511 C CA . VAL A 1 185 ? 15.718 -20.551 15.813 1.00 58.56 185 VAL A CA 1
ATOM 1512 C C . VAL A 1 185 ? 14.878 -19.972 14.664 1.00 58.56 185 VAL A C 1
ATOM 1514 O O . VAL A 1 185 ? 14.833 -20.557 13.584 1.00 58.56 185 VAL A O 1
ATOM 1517 N N . SER A 1 186 ? 14.219 -18.832 14.866 1.00 60.59 186 SER A N 1
ATOM 1518 C CA . SER A 1 186 ? 13.344 -18.169 13.886 1.00 60.59 186 SER A CA 1
ATOM 1519 C C . SER A 1 186 ? 13.626 -16.672 13.862 1.00 60.59 186 SER A C 1
ATOM 1521 O O . SER A 1 186 ? 14.217 -16.158 14.799 1.00 60.59 186 SER A O 1
ATOM 1523 N N . LEU A 1 187 ? 13.177 -15.949 12.829 1.00 61.81 187 LEU A N 1
ATOM 1524 C CA . LEU A 1 187 ? 13.368 -14.493 12.782 1.00 61.81 187 LEU A CA 1
ATOM 1525 C C . LEU A 1 187 ? 12.841 -13.813 14.056 1.00 61.81 187 LEU A C 1
ATOM 1527 O O . LEU A 1 187 ? 13.464 -12.887 14.545 1.00 61.81 187 LEU A O 1
ATOM 1531 N N . PHE A 1 188 ? 11.726 -14.291 14.617 1.00 67.31 188 PHE A N 1
ATOM 1532 C CA . PHE A 1 188 ? 11.190 -13.787 15.878 1.00 67.31 188 PHE A CA 1
ATOM 1533 C C . PHE A 1 188 ? 10.469 -14.869 16.691 1.00 67.31 188 PHE A C 1
ATOM 1535 O O . PHE A 1 188 ? 10.054 -15.887 16.134 1.00 67.31 188 PHE A O 1
ATOM 1542 N N . SER A 1 189 ? 10.351 -14.667 18.008 1.00 66.00 189 SER A N 1
ATOM 1543 C CA . SER A 1 189 ? 9.705 -15.590 18.964 1.00 66.00 189 SER A CA 1
ATOM 1544 C C . SER A 1 189 ? 8.346 -15.084 19.432 1.00 66.00 189 SER A C 1
ATOM 1546 O O . SER A 1 189 ? 7.352 -15.781 19.307 1.00 66.00 189 SER A O 1
ATOM 1548 N N . ASP A 1 190 ? 8.286 -13.865 19.954 1.00 76.69 190 ASP A N 1
ATOM 1549 C CA . ASP A 1 190 ? 7.067 -13.309 20.536 1.00 76.69 190 ASP A CA 1
ATOM 1550 C C . ASP A 1 190 ? 6.713 -12.001 19.833 1.00 76.69 190 ASP A C 1
ATOM 1552 O O . ASP A 1 190 ? 7.534 -11.082 19.797 1.00 76.69 190 ASP A O 1
ATOM 1556 N N . LEU A 1 191 ? 5.490 -11.899 19.306 1.00 82.25 191 LEU A N 1
ATOM 1557 C CA . LEU A 1 191 ? 4.929 -10.625 18.862 1.00 82.25 191 LEU A CA 1
ATOM 1558 C C . LEU A 1 191 ? 4.567 -9.791 20.095 1.00 82.25 191 LEU A C 1
ATOM 1560 O O . LEU A 1 191 ? 3.785 -10.238 20.936 1.00 82.25 191 LEU A O 1
ATOM 1564 N N . LEU A 1 192 ? 5.132 -8.589 20.187 1.00 86.81 192 LEU A N 1
ATOM 1565 C CA . LEU A 1 192 ? 4.922 -7.670 21.307 1.00 86.81 192 LEU A CA 1
ATOM 1566 C C . LEU A 1 192 ? 3.995 -6.517 20.936 1.00 86.81 192 LEU A C 1
ATOM 1568 O O . LEU A 1 192 ? 3.177 -6.086 21.745 1.00 86.81 192 LEU A O 1
ATOM 1572 N N . GLU A 1 193 ? 4.145 -5.990 19.724 1.00 91.06 193 GLU A N 1
ATOM 1573 C CA . GLU A 1 193 ? 3.419 -4.802 19.294 1.00 91.06 193 GLU A CA 1
ATOM 1574 C C . GLU A 1 193 ? 3.201 -4.819 17.785 1.00 91.06 193 GLU A C 1
ATOM 1576 O O . GLU A 1 193 ? 4.100 -5.181 17.024 1.00 91.06 193 GLU A O 1
ATOM 1581 N N . ILE A 1 194 ? 2.027 -4.365 17.355 1.00 92.38 194 ILE A N 1
ATOM 1582 C CA . ILE A 1 194 ? 1.810 -3.891 15.990 1.00 92.38 194 ILE A CA 1
ATOM 1583 C C . ILE A 1 194 ? 1.419 -2.421 16.081 1.00 92.38 194 ILE A C 1
ATOM 1585 O O . ILE A 1 194 ? 0.460 -2.067 16.764 1.00 92.38 194 ILE A O 1
ATOM 1589 N N . TYR A 1 195 ? 2.160 -1.577 15.380 1.00 94.00 195 TYR A N 1
ATOM 1590 C CA . TYR A 1 195 ? 1.865 -0.168 15.195 1.00 94.00 195 TYR A CA 1
ATOM 1591 C C . TYR A 1 195 ? 1.488 0.079 13.736 1.00 94.00 195 TYR A C 1
ATOM 1593 O O . TYR A 1 195 ? 2.198 -0.354 12.823 1.00 94.00 195 TYR A O 1
ATOM 1601 N N . LEU A 1 196 ? 0.380 0.783 13.529 1.00 94.75 196 LEU A N 1
ATOM 1602 C CA . LEU A 1 196 ? -0.135 1.140 12.213 1.00 94.75 196 LEU A CA 1
ATOM 1603 C C . LEU A 1 196 ? -0.311 2.654 12.130 1.00 94.75 196 LEU A C 1
ATOM 1605 O O . LEU A 1 196 ? -0.881 3.265 13.032 1.00 94.75 196 LEU A O 1
ATOM 1609 N N . TYR A 1 197 ? 0.123 3.232 11.019 1.00 92.50 197 TYR A N 1
ATOM 1610 C CA . TYR A 1 197 ? -0.281 4.564 10.583 1.00 92.50 197 TYR A CA 1
ATOM 1611 C C . TYR A 1 197 ? -1.337 4.384 9.495 1.00 92.50 197 TYR A C 1
ATOM 1613 O O . TYR A 1 197 ? -1.075 3.716 8.490 1.00 92.50 197 TYR A O 1
ATOM 1621 N N . ILE A 1 198 ? -2.529 4.928 9.710 1.00 91.62 198 ILE A N 1
ATOM 1622 C CA . ILE A 1 198 ? -3.667 4.815 8.798 1.00 91.62 198 ILE A CA 1
ATOM 1623 C C . ILE A 1 198 ? -4.038 6.200 8.298 1.00 91.62 198 ILE A C 1
ATOM 1625 O O . ILE A 1 198 ? -4.097 7.151 9.071 1.00 91.62 198 ILE A O 1
ATOM 1629 N N . GLU A 1 199 ? -4.357 6.283 7.016 1.00 91.38 199 GLU A N 1
ATOM 1630 C CA . GLU A 1 199 ? -4.885 7.473 6.372 1.00 91.38 199 GLU A CA 1
ATOM 1631 C C . GLU A 1 199 ? -6.333 7.234 5.951 1.00 91.38 199 GLU A C 1
ATOM 1633 O O . GLU A 1 199 ? -6.673 6.217 5.339 1.00 91.38 199 GLU A O 1
ATOM 1638 N N . ILE A 1 200 ? -7.200 8.180 6.307 1.00 91.25 200 ILE A N 1
ATOM 1639 C CA . ILE A 1 200 ? -8.612 8.178 5.943 1.00 91.25 200 ILE A CA 1
ATOM 1640 C C . ILE A 1 200 ? -8.835 9.177 4.811 1.00 91.25 200 ILE A C 1
ATOM 1642 O O . ILE A 1 200 ? -8.702 10.389 4.972 1.00 91.25 200 ILE A O 1
ATOM 1646 N N . TYR A 1 201 ? -9.244 8.667 3.663 1.00 90.88 201 TYR A N 1
ATOM 1647 C CA . TYR A 1 201 ? -9.600 9.440 2.488 1.00 90.88 201 TYR A CA 1
ATOM 1648 C C . TYR A 1 201 ? -11.120 9.590 2.428 1.00 90.88 201 TYR A C 1
ATOM 1650 O O . TYR A 1 201 ? -11.842 8.648 2.096 1.00 90.88 201 TYR A O 1
ATOM 1658 N N . ASN A 1 202 ? -11.620 10.782 2.754 1.00 91.44 202 ASN A N 1
ATOM 1659 C CA . ASN A 1 202 ? -13.022 11.133 2.542 1.00 91.44 202 ASN A CA 1
ATOM 1660 C C . ASN A 1 202 ? -13.245 11.474 1.063 1.00 91.44 202 ASN A C 1
ATOM 1662 O O . ASN A 1 202 ? -12.824 12.531 0.603 1.00 91.44 202 ASN A O 1
ATOM 1666 N N . LYS A 1 203 ? -13.912 10.584 0.331 1.00 88.44 203 LYS A N 1
ATOM 1667 C CA . LYS A 1 203 ? -14.216 10.735 -1.101 1.00 88.44 203 LYS A CA 1
ATOM 1668 C C . LYS A 1 203 ? -15.501 11.519 -1.368 1.00 88.44 203 LYS A C 1
ATOM 1670 O O . LYS A 1 203 ? -15.870 11.704 -2.521 1.00 88.44 203 LYS A O 1
ATOM 1675 N N . SER A 1 204 ? -16.217 11.919 -0.320 1.00 87.12 204 SER A N 1
ATOM 1676 C CA . SER A 1 204 ? -17.454 12.683 -0.451 1.00 87.12 204 SER A CA 1
ATOM 1677 C C . SER A 1 204 ? -17.193 14.188 -0.490 1.00 87.12 204 SER A C 1
ATOM 1679 O O . SER A 1 204 ? -16.178 14.673 0.005 1.00 87.12 204 SER A O 1
ATOM 1681 N N . ASP A 1 205 ? -18.165 14.944 -0.999 1.00 87.50 205 ASP A N 1
ATOM 1682 C CA . ASP A 1 205 ? -18.084 16.408 -1.109 1.00 87.50 205 ASP A CA 1
ATOM 1683 C C . ASP A 1 205 ? -18.267 17.139 0.236 1.00 87.50 205 ASP A C 1
ATOM 1685 O O . ASP A 1 205 ? -18.242 18.370 0.300 1.00 87.50 205 ASP A O 1
ATOM 1689 N N . SER A 1 206 ? -18.488 16.408 1.333 1.00 88.50 206 SER A N 1
ATOM 1690 C CA . SER A 1 206 ? -18.767 16.984 2.649 1.00 88.50 206 SER A CA 1
ATOM 1691 C C . SER A 1 206 ? -18.005 16.278 3.759 1.00 88.50 206 SER A C 1
ATOM 1693 O O . SER A 1 206 ? -17.696 15.095 3.661 1.00 88.50 206 SER A O 1
ATOM 1695 N N . SER A 1 207 ? -17.711 16.987 4.847 1.00 89.69 207 SER A N 1
ATOM 1696 C CA . SER A 1 207 ? -17.086 16.344 6.000 1.00 89.69 207 SER A CA 1
ATOM 1697 C C . SER A 1 207 ? -18.020 15.327 6.652 1.00 89.69 207 SER A C 1
ATOM 1699 O O . SER A 1 207 ? -19.225 15.574 6.765 1.00 89.69 207 SER A O 1
ATOM 1701 N N . PHE A 1 208 ? -17.441 14.239 7.150 1.00 89.06 208 PHE A N 1
ATOM 1702 C CA . PHE A 1 208 ? -18.110 13.311 8.057 1.00 89.06 208 PHE A CA 1
ATOM 1703 C C . PHE A 1 208 ? -17.411 13.303 9.420 1.00 89.06 208 PHE A C 1
ATOM 1705 O O . PHE A 1 208 ? -16.296 13.804 9.569 1.00 89.06 208 PHE A O 1
ATOM 1712 N N . TYR A 1 209 ? -18.072 12.730 10.419 1.00 88.69 209 TYR A N 1
ATOM 1713 C CA . TYR A 1 209 ? -17.538 12.581 11.765 1.00 88.69 209 TYR A CA 1
ATOM 1714 C C . TYR A 1 209 ? -17.121 11.136 12.030 1.00 88.69 209 TYR A C 1
ATOM 1716 O O . TYR A 1 209 ? -17.892 10.202 11.795 1.00 88.69 209 TYR A O 1
ATOM 1724 N N . LEU A 1 210 ? -15.901 10.959 12.526 1.00 88.56 210 LEU A N 1
ATOM 1725 C CA . LEU A 1 210 ? -15.387 9.689 13.017 1.00 88.56 210 LEU A CA 1
ATOM 1726 C C . LEU A 1 210 ? -15.605 9.615 14.529 1.00 88.56 210 LEU A C 1
ATOM 1728 O O . LEU A 1 210 ? -15.028 10.402 15.277 1.00 88.56 210 LEU A O 1
ATOM 1732 N N . ASP A 1 211 ? -16.424 8.663 14.968 1.00 85.75 211 ASP A N 1
ATOM 1733 C CA . ASP A 1 211 ? -16.741 8.475 16.383 1.00 85.75 211 ASP A CA 1
ATOM 1734 C C . ASP A 1 211 ? -15.826 7.428 17.038 1.00 85.75 211 ASP A C 1
ATOM 1736 O O . ASP A 1 211 ? -15.884 6.225 16.743 1.00 85.75 211 ASP A O 1
ATOM 1740 N N . LEU A 1 212 ? -15.002 7.917 17.962 1.00 84.62 212 LEU A N 1
ATOM 1741 C CA . LEU A 1 212 ? -14.099 7.181 18.844 1.00 84.62 212 LEU A CA 1
ATOM 1742 C C . LEU A 1 212 ? -14.406 7.479 20.331 1.00 84.62 212 LEU A C 1
ATOM 1744 O O . LEU A 1 212 ? -13.594 7.181 21.201 1.00 84.62 212 LEU A O 1
ATOM 1748 N N . SER A 1 213 ? -15.566 8.078 20.628 1.00 76.56 213 SER A N 1
ATOM 1749 C CA . SER A 1 213 ? -15.909 8.662 21.933 1.00 76.56 213 SER A CA 1
ATOM 1750 C C . SER A 1 213 ? -16.258 7.639 23.018 1.00 76.56 213 SER A C 1
ATOM 1752 O O . SER A 1 213 ? -16.148 7.937 24.209 1.00 76.56 213 SER A O 1
ATOM 1754 N N . SER A 1 214 ? -16.659 6.419 22.643 1.00 63.38 214 SER A N 1
ATOM 1755 C CA . SER A 1 214 ? -17.047 5.384 23.607 1.00 63.38 214 SER A CA 1
ATOM 1756 C C . SER A 1 214 ? -15.937 4.356 23.843 1.00 63.38 214 SER A C 1
ATOM 1758 O O . SER A 1 214 ? -15.458 3.746 22.890 1.00 63.38 214 SER A O 1
ATOM 1760 N N . ASN A 1 215 ? -15.677 4.035 25.115 1.00 53.44 215 ASN A N 1
ATOM 1761 C CA . ASN A 1 215 ? -14.919 2.852 25.561 1.00 53.44 215 ASN A CA 1
ATOM 1762 C C . ASN A 1 215 ? -15.652 1.511 25.321 1.00 53.44 215 ASN A C 1
ATOM 1764 O O . ASN A 1 215 ? -15.212 0.471 25.807 1.00 53.44 215 ASN A O 1
ATOM 1768 N N . ILE A 1 216 ? -16.795 1.521 24.629 1.00 48.66 216 ILE A N 1
ATOM 1769 C CA . ILE A 1 216 ? -17.549 0.312 24.298 1.00 48.66 216 ILE A CA 1
ATOM 1770 C C . ILE A 1 216 ? -16.859 -0.333 23.093 1.00 48.66 216 ILE A C 1
ATOM 1772 O O . ILE A 1 216 ? -17.083 0.100 21.965 1.00 48.66 216 ILE A O 1
ATOM 1776 N N . GLU A 1 217 ? -15.992 -1.302 23.392 1.00 50.84 217 GLU A N 1
ATOM 1777 C CA . GLU A 1 217 ? -15.409 -2.314 22.498 1.00 50.84 217 GLU A CA 1
ATOM 1778 C C . GLU A 1 217 ? -14.803 -1.758 21.188 1.00 50.84 217 GLU A C 1
ATOM 1780 O O . GLU A 1 217 ? -15.482 -1.425 20.216 1.00 50.84 217 GLU A O 1
ATOM 1785 N N . SER A 1 218 ? -13.473 -1.627 21.213 1.00 57.62 218 SER A N 1
ATOM 1786 C CA . SER A 1 218 ? -12.559 -1.808 20.076 1.00 57.62 218 SER A CA 1
ATOM 1787 C C . SER A 1 218 ? -13.078 -1.474 18.675 1.00 57.62 218 SER A C 1
ATOM 1789 O O . SER A 1 218 ? -13.494 -2.313 17.876 1.00 57.62 218 SER A O 1
ATOM 1791 N N . ARG A 1 219 ? -12.938 -0.195 18.323 1.00 81.19 219 ARG A N 1
ATOM 1792 C CA . ARG A 1 219 ? -13.290 0.339 17.000 1.00 81.19 219 ARG A CA 1
ATOM 1793 C C . ARG A 1 219 ? -12.475 -0.252 15.865 1.00 81.19 219 ARG A C 1
ATOM 1795 O O . ARG A 1 219 ? -12.958 -0.285 14.743 1.00 81.19 219 ARG A O 1
ATOM 1802 N N . PHE A 1 220 ? -11.253 -0.688 16.140 1.00 91.44 220 PHE A N 1
ATOM 1803 C CA . PHE A 1 220 ? -10.332 -1.197 15.139 1.00 91.44 220 PHE A CA 1
ATOM 1804 C C . PHE A 1 220 ? -9.989 -2.648 15.463 1.00 91.44 220 PHE A C 1
ATOM 1806 O O . PHE A 1 220 ? -9.297 -2.928 16.442 1.00 91.44 220 PHE A O 1
ATOM 1813 N N . LEU A 1 221 ? -10.505 -3.570 14.651 1.00 91.38 221 LEU A N 1
ATOM 1814 C CA . LEU A 1 221 ? -10.437 -5.007 14.896 1.00 91.38 221 LEU A CA 1
ATOM 1815 C C . LEU A 1 221 ? -9.656 -5.734 13.818 1.00 91.38 221 LEU A C 1
ATOM 1817 O O . LEU A 1 221 ? -9.998 -5.661 12.638 1.00 91.38 221 LEU A O 1
ATOM 1821 N N . LEU A 1 222 ? -8.681 -6.524 14.253 1.00 91.75 222 LEU A N 1
ATOM 1822 C CA . LEU A 1 222 ? -7.981 -7.499 13.433 1.00 91.75 222 LEU A CA 1
ATOM 1823 C C . LEU A 1 222 ? -8.548 -8.889 13.710 1.00 91.75 222 LEU A C 1
ATOM 1825 O O . LEU A 1 222 ? -8.291 -9.496 14.750 1.00 91.75 222 LEU A O 1
ATOM 1829 N N . LYS A 1 223 ? -9.349 -9.407 12.784 1.00 89.19 223 LYS A N 1
ATOM 1830 C CA . LYS A 1 223 ? -10.022 -10.694 12.954 1.00 89.19 223 LYS A CA 1
ATOM 1831 C C . LYS A 1 223 ? -9.044 -11.854 12.748 1.00 89.19 223 LYS A C 1
ATOM 1833 O O . LYS A 1 223 ? -8.581 -12.083 11.638 1.00 89.19 223 LYS A O 1
ATOM 1838 N N . ASN A 1 224 ? -8.822 -12.659 13.785 1.00 85.69 224 ASN A N 1
ATOM 1839 C CA . ASN A 1 224 ? -8.100 -13.926 13.688 1.00 85.69 224 ASN A CA 1
ATOM 1840 C C . ASN A 1 224 ? -9.009 -15.089 14.122 1.00 85.69 224 ASN A C 1
ATOM 1842 O O . ASN A 1 224 ? -9.078 -15.465 15.290 1.00 85.69 224 ASN A O 1
ATOM 1846 N N . GLY A 1 225 ? -9.771 -15.643 13.175 1.00 81.06 225 GLY A N 1
ATOM 1847 C CA . GLY A 1 225 ? -10.779 -16.658 13.492 1.00 81.06 225 GLY A CA 1
ATOM 1848 C C . GLY A 1 225 ? -11.886 -16.094 14.391 1.00 81.06 225 GLY A C 1
ATOM 1849 O O . GLY A 1 225 ? -12.553 -15.130 14.008 1.00 81.06 225 GLY A O 1
ATOM 1850 N N . ASN A 1 226 ? -12.078 -16.703 15.565 1.00 77.56 226 ASN A N 1
ATOM 1851 C CA . ASN A 1 226 ? -13.108 -16.315 16.541 1.00 77.56 226 ASN A CA 1
ATOM 1852 C C . ASN A 1 226 ? -12.607 -15.337 17.614 1.00 77.56 226 ASN A C 1
ATOM 1854 O O . ASN A 1 226 ? -13.421 -14.831 18.381 1.00 77.56 226 ASN A O 1
ATOM 1858 N N . GLN A 1 227 ? -11.299 -15.081 17.689 1.00 78.25 227 GLN A N 1
ATOM 1859 C CA . GLN A 1 227 ? -10.705 -14.168 18.664 1.00 78.25 227 GLN A CA 1
ATOM 1860 C C . GLN A 1 227 ? -10.133 -12.955 17.918 1.00 78.25 227 GLN A C 1
ATOM 1862 O O . GLN A 1 227 ? -9.086 -13.071 17.276 1.00 78.25 227 GLN A O 1
ATOM 1867 N N . PRO A 1 228 ? -10.839 -11.810 17.900 1.00 84.69 228 PRO A N 1
ATOM 1868 C CA . PRO A 1 228 ? -10.305 -10.596 17.304 1.00 84.69 228 PRO A CA 1
ATOM 1869 C C . PRO A 1 228 ? -9.232 -9.976 18.207 1.00 84.69 228 PRO A C 1
ATOM 1871 O O . PRO A 1 228 ? -9.307 -10.067 19.431 1.00 84.69 228 PRO A O 1
ATOM 1874 N N . PHE A 1 229 ? -8.253 -9.318 17.592 1.00 87.81 229 PHE A N 1
ATOM 1875 C CA . PHE A 1 229 ? -7.319 -8.438 18.287 1.00 87.81 229 PHE A CA 1
ATOM 1876 C C . PHE A 1 229 ? -7.771 -6.991 18.145 1.00 87.81 229 PHE A C 1
ATOM 1878 O O . PHE A 1 229 ? -8.215 -6.570 17.074 1.00 87.81 229 PHE A O 1
ATOM 1885 N N . GLU A 1 230 ? -7.641 -6.240 19.229 1.00 89.38 230 GLU A N 1
ATOM 1886 C CA . GLU A 1 230 ? -8.182 -4.894 19.354 1.00 89.38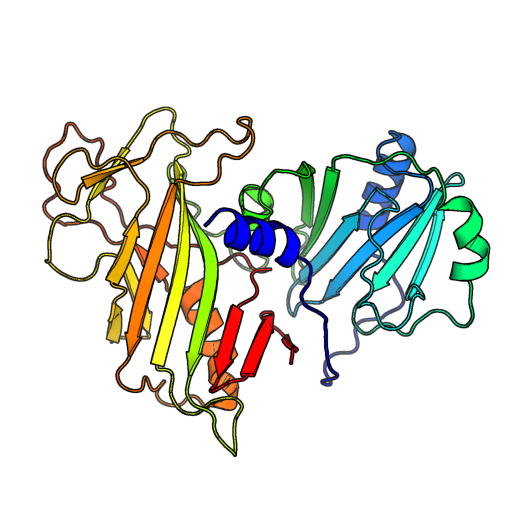 230 GLU A CA 1
ATOM 1887 C C . GLU A 1 230 ? -7.061 -3.864 19.316 1.00 89.38 230 GLU A C 1
ATOM 1889 O O . GLU A 1 230 ? -6.154 -3.882 20.147 1.00 89.38 230 GLU A O 1
ATOM 1894 N N . PHE A 1 231 ? -7.125 -2.950 18.355 1.00 91.31 231 PHE A N 1
ATOM 1895 C CA . PHE A 1 231 ? -6.206 -1.826 18.296 1.00 91.31 231 PHE A CA 1
ATOM 1896 C C . PHE A 1 231 ? -6.745 -0.651 19.111 1.00 91.31 231 PHE A C 1
ATOM 1898 O O . PHE A 1 231 ? -7.894 -0.231 18.952 1.00 91.31 231 PHE A O 1
ATOM 1905 N N . SER A 1 232 ? -5.870 -0.070 19.925 1.00 89.31 232 SER A N 1
ATOM 1906 C CA . SER A 1 232 ? -6.101 1.213 20.581 1.00 89.31 232 SER A CA 1
ATOM 1907 C C . SER A 1 232 ? -5.627 2.349 19.683 1.00 89.31 232 SER A C 1
ATOM 1909 O O . SER A 1 232 ? -4.615 2.225 18.994 1.00 89.31 232 SER A O 1
ATOM 1911 N N . VAL A 1 233 ? -6.313 3.488 19.729 1.00 89.88 233 VAL A N 1
ATOM 1912 C CA . VAL A 1 233 ? -5.841 4.716 19.078 1.00 89.88 233 VAL A CA 1
ATOM 1913 C C . VAL A 1 233 ? -4.743 5.321 19.947 1.00 89.88 233 VAL A C 1
ATOM 1915 O O . VAL A 1 233 ? -4.989 5.668 21.101 1.00 89.88 233 VAL A O 1
ATOM 1918 N N . SER A 1 234 ? -3.520 5.408 19.424 1.00 87.75 234 SER A N 1
ATOM 1919 C CA . SER A 1 234 ? -2.389 6.003 20.147 1.00 87.75 234 SER A CA 1
ATOM 1920 C C . SER A 1 234 ? -2.267 7.505 19.916 1.00 87.75 234 SER A C 1
ATOM 1922 O O . SER A 1 234 ? -1.808 8.221 20.799 1.00 87.75 234 SER A O 1
ATOM 1924 N N . GLU A 1 235 ? -2.640 7.975 18.727 1.00 87.31 235 GLU A N 1
ATOM 1925 C CA . GLU A 1 235 ? -2.563 9.380 18.326 1.00 87.31 235 GLU A CA 1
ATOM 1926 C C . GLU A 1 235 ? -3.533 9.634 17.167 1.00 87.31 235 GLU A C 1
ATOM 1928 O O . GLU A 1 235 ? -3.780 8.750 16.345 1.00 87.31 235 GLU A O 1
ATOM 1933 N N . ILE A 1 236 ? -4.087 10.841 17.121 1.00 86.50 236 ILE A N 1
ATOM 1934 C CA . ILE A 1 236 ? -5.007 11.301 16.085 1.00 86.50 236 ILE A CA 1
ATOM 1935 C C . ILE A 1 236 ? -4.752 12.786 15.841 1.00 86.50 236 ILE A C 1
ATOM 1937 O O . ILE A 1 236 ? -4.759 13.578 16.783 1.00 86.50 236 ILE A O 1
ATOM 1941 N N . ASP A 1 237 ? -4.507 13.154 14.586 1.00 85.00 237 ASP A N 1
ATOM 1942 C CA . ASP A 1 237 ? -4.261 14.544 14.183 1.00 85.00 237 ASP A CA 1
ATOM 1943 C C . ASP A 1 237 ? -5.453 15.051 13.366 1.00 85.00 237 ASP A C 1
ATOM 1945 O O . ASP A 1 237 ? -5.392 15.263 12.155 1.00 85.00 237 ASP A O 1
ATOM 1949 N N . LEU A 1 238 ? -6.599 15.147 14.046 1.00 85.69 238 LEU A N 1
ATOM 1950 C CA . LEU A 1 238 ? -7.856 15.635 13.490 1.00 85.69 238 LEU A CA 1
ATOM 1951 C C . LEU A 1 238 ? -8.529 16.602 14.453 1.00 85.69 238 LEU A C 1
ATOM 1953 O O . LEU A 1 238 ? -8.369 16.514 15.671 1.00 85.69 238 LEU A O 1
ATOM 1957 N N . LEU A 1 239 ? -9.325 17.515 13.893 1.00 84.38 239 LEU A N 1
ATOM 1958 C CA . LEU A 1 239 ? -10.102 18.454 14.688 1.00 84.38 239 LEU A CA 1
ATOM 1959 C C . LEU A 1 239 ? -11.158 17.694 15.497 1.00 84.38 239 LEU A C 1
ATOM 1961 O O . LEU A 1 239 ? -12.116 17.161 14.931 1.00 84.38 239 LEU A O 1
ATOM 1965 N N . ASP A 1 240 ? -10.978 17.694 16.812 1.00 84.88 240 ASP A N 1
ATOM 1966 C CA . ASP A 1 240 ? -11.967 17.227 17.774 1.00 84.88 240 ASP A CA 1
ATOM 1967 C C . ASP A 1 240 ? -13.130 18.234 17.835 1.00 84.88 240 ASP A C 1
ATOM 1969 O O . ASP A 1 240 ? -12.934 19.416 18.136 1.00 84.88 240 ASP A O 1
ATOM 1973 N N . VAL A 1 241 ? -14.335 17.786 17.480 1.00 85.62 241 VAL A N 1
ATOM 1974 C CA . VAL A 1 241 ? -15.554 18.616 17.497 1.00 85.62 241 VAL A CA 1
ATOM 1975 C C . VAL A 1 241 ? -16.346 18.396 18.787 1.00 85.62 241 VAL A C 1
ATOM 1977 O O . VAL A 1 241 ? -17.014 19.311 19.266 1.00 85.62 241 VAL A O 1
ATOM 1980 N N . PHE A 1 242 ? -16.244 17.198 19.363 1.00 81.38 242 PHE A N 1
ATOM 1981 C CA . PHE A 1 242 ? -16.808 16.783 20.646 1.00 81.38 242 PHE A CA 1
ATOM 1982 C C . PHE A 1 242 ? -15.939 15.658 21.191 1.00 81.38 242 PHE A C 1
ATOM 1984 O O . PHE A 1 242 ? -15.613 14.793 20.396 1.00 81.38 242 PHE A O 1
ATOM 1991 N N . PRO A 1 243 ? -15.674 15.560 22.506 1.00 84.88 243 PRO A N 1
ATOM 1992 C CA . PRO A 1 243 ? -14.715 14.603 23.059 1.00 84.88 243 PRO A CA 1
ATOM 1993 C C . PRO A 1 243 ? -14.757 13.204 22.416 1.00 84.88 243 PRO A C 1
ATOM 1995 O O . PRO A 1 243 ? -15.701 12.439 22.625 1.00 84.88 243 PRO A O 1
ATOM 1998 N N . GLY A 1 244 ? -13.723 12.884 21.631 1.00 83.88 244 GLY A N 1
ATOM 1999 C CA . GLY A 1 244 ? -13.587 11.607 20.920 1.00 83.88 244 GLY A CA 1
ATOM 2000 C C . GLY A 1 244 ? -14.346 11.502 19.588 1.00 83.88 244 GLY A C 1
ATOM 2001 O O . GLY A 1 244 ? -14.448 10.411 19.037 1.00 83.88 244 GLY A O 1
ATOM 2002 N N . ILE A 1 245 ? -14.866 12.601 19.048 1.00 87.06 245 ILE A N 1
ATOM 2003 C CA . ILE A 1 245 ? -15.549 12.695 17.755 1.00 87.06 245 ILE A CA 1
ATOM 2004 C C . ILE A 1 245 ? -14.784 13.673 16.871 1.00 87.06 245 ILE A C 1
ATOM 2006 O O . ILE A 1 245 ? -14.732 14.880 17.119 1.00 87.06 245 ILE A O 1
ATOM 2010 N N . TYR A 1 246 ? -14.239 13.148 15.782 1.00 88.94 246 TYR A N 1
ATOM 2011 C CA . TYR A 1 246 ? -13.290 13.866 14.945 1.00 88.94 246 TYR A CA 1
ATOM 2012 C C . TYR A 1 246 ? -13.900 14.222 13.599 1.00 88.94 246 TYR A C 1
ATOM 2014 O O . TYR A 1 246 ? -14.546 13.398 12.954 1.00 88.94 246 TYR A O 1
ATOM 2022 N N . ASN A 1 247 ? -13.682 15.454 13.150 1.00 90.12 247 ASN A N 1
ATOM 2023 C CA . ASN A 1 247 ? -14.085 15.889 11.820 1.00 90.12 247 ASN A CA 1
ATOM 2024 C C . ASN A 1 247 ? -13.099 15.388 10.759 1.00 90.12 247 ASN A C 1
ATOM 2026 O O . ASN A 1 247 ? -11.914 15.716 10.809 1.00 90.12 247 ASN A O 1
ATOM 2030 N N . VAL A 1 248 ? -13.611 14.670 9.760 1.00 91.06 248 VAL A N 1
ATOM 2031 C CA . VAL A 1 248 ? -12.853 14.201 8.597 1.00 91.06 248 VAL A CA 1
ATOM 2032 C C . VAL A 1 248 ? -13.299 14.997 7.362 1.00 91.06 248 VAL A C 1
ATOM 2034 O O . VAL A 1 248 ? -14.366 14.721 6.800 1.00 91.06 248 VAL A O 1
ATOM 2037 N N . PRO A 1 249 ? -12.529 16.013 6.928 1.00 90.31 249 PRO A N 1
ATOM 2038 C CA . PRO A 1 249 ? -12.880 16.829 5.767 1.00 90.31 249 PRO A CA 1
ATOM 2039 C C . PRO A 1 249 ? -12.728 16.049 4.450 1.00 90.31 249 PRO A C 1
ATOM 2041 O O . PRO A 1 249 ? -11.989 15.065 4.427 1.00 90.31 249 PRO A O 1
ATOM 2044 N N . PRO A 1 250 ? -13.377 16.488 3.353 1.00 90.12 250 PRO A N 1
ATOM 2045 C CA . PRO A 1 250 ? -13.142 15.952 2.012 1.00 90.12 250 PRO A CA 1
ATOM 2046 C C . PRO A 1 250 ? -11.655 15.918 1.656 1.00 90.12 250 PRO A C 1
ATOM 2048 O O . PRO A 1 250 ? -10.927 16.891 1.886 1.00 90.12 250 PRO A O 1
ATOM 2051 N N . PHE A 1 251 ? -11.209 14.802 1.084 1.00 87.69 251 PHE A N 1
ATOM 2052 C CA . PHE A 1 251 ? -9.852 14.656 0.582 1.00 87.69 251 PHE A CA 1
ATOM 2053 C C . PHE A 1 251 ? -9.704 15.396 -0.751 1.00 87.69 251 PHE A C 1
ATOM 2055 O O . PHE A 1 251 ? -10.538 15.266 -1.645 1.00 87.69 251 PHE A O 1
ATOM 2062 N N . SER A 1 252 ? -8.625 16.168 -0.891 1.00 77.44 252 SER A N 1
ATOM 2063 C CA . SER A 1 252 ? -8.298 16.892 -2.119 1.00 77.44 252 SER A CA 1
ATOM 2064 C C . SER A 1 252 ? -6.829 16.642 -2.469 1.00 77.44 252 SER A C 1
ATOM 2066 O O . SER A 1 252 ? -5.959 17.223 -1.817 1.00 77.44 252 SER A O 1
ATOM 2068 N N . PRO A 1 253 ? -6.541 15.801 -3.482 1.00 65.75 253 PRO A N 1
ATOM 2069 C CA . PRO A 1 253 ? -5.170 15.463 -3.871 1.00 65.75 253 PRO A CA 1
ATOM 2070 C C . PRO A 1 253 ? -4.430 16.633 -4.540 1.00 65.75 253 PRO A C 1
ATOM 2072 O O . PRO A 1 253 ? -3.216 16.599 -4.684 1.00 65.75 253 PRO A O 1
ATOM 2075 N N . GLU A 1 254 ? -5.143 17.688 -4.947 1.00 62.16 254 GLU A N 1
ATOM 2076 C CA . GLU A 1 254 ? -4.553 18.862 -5.606 1.00 62.16 254 GLU A CA 1
ATOM 2077 C C . GLU A 1 254 ? -3.867 19.830 -4.628 1.00 62.16 254 GLU A C 1
ATOM 2079 O O . GLU A 1 254 ? -3.176 20.756 -5.056 1.00 62.16 254 GLU A O 1
ATOM 2084 N N . GLN A 1 255 ? -4.057 19.647 -3.318 1.00 59.34 255 GLN A N 1
ATOM 2085 C CA . GLN A 1 255 ? -3.454 20.501 -2.300 1.00 59.34 255 GLN A CA 1
ATOM 2086 C C . GLN A 1 255 ? -2.096 19.943 -1.876 1.00 59.34 255 GLN A C 1
ATOM 2088 O O . GLN A 1 255 ? -1.999 18.881 -1.268 1.00 59.34 255 GLN A O 1
ATOM 2093 N N . GLU A 1 256 ? -1.045 20.697 -2.192 1.00 53.62 256 GLU A N 1
ATOM 2094 C CA . GLU A 1 256 ? 0.343 20.341 -1.910 1.00 53.62 256 GLU A CA 1
ATOM 2095 C C . GLU A 1 256 ? 0.547 19.983 -0.425 1.00 53.62 256 GLU A C 1
ATOM 2097 O O . GLU A 1 256 ? 0.216 20.760 0.474 1.00 53.62 256 GLU A O 1
ATOM 2102 N N . GLY A 1 257 ? 1.075 18.782 -0.172 1.00 55.16 257 GLY A N 1
ATOM 2103 C CA . GLY A 1 257 ? 1.377 18.285 1.171 1.00 55.16 257 GLY A CA 1
ATOM 2104 C C . GLY A 1 257 ? 0.179 17.790 1.990 1.00 55.16 257 GLY A C 1
ATOM 2105 O O . GLY A 1 257 ? 0.362 17.506 3.174 1.00 55.16 257 GLY A O 1
ATOM 2106 N N . LYS A 1 258 ? -1.027 17.682 1.412 1.00 63.16 258 LYS A N 1
ATOM 2107 C CA . LYS A 1 258 ? -2.156 17.026 2.085 1.00 63.16 258 LYS A CA 1
ATOM 2108 C C . LYS A 1 258 ? -2.182 15.533 1.799 1.00 63.16 258 LYS A C 1
ATOM 2110 O O . LYS A 1 258 ? -2.462 15.119 0.680 1.00 63.16 258 LYS A O 1
ATOM 2115 N N . THR A 1 259 ? -1.985 14.753 2.849 1.00 70.81 259 THR A N 1
ATOM 2116 C CA . THR A 1 259 ? -2.279 13.325 2.862 1.00 70.81 259 THR A CA 1
ATOM 2117 C C . THR A 1 259 ? -3.692 13.068 3.401 1.00 70.81 259 THR A C 1
ATOM 2119 O O . THR A 1 259 ? -4.417 14.007 3.759 1.00 70.81 259 THR A O 1
ATOM 2122 N N . GLY A 1 260 ? -4.134 11.807 3.417 1.00 79.94 260 GLY A N 1
ATOM 2123 C CA . GLY A 1 260 ? -5.391 11.440 4.073 1.00 79.94 260 GLY A CA 1
ATOM 2124 C C . GLY A 1 260 ? -5.397 11.801 5.568 1.00 79.94 260 GLY A C 1
ATOM 2125 O O . GLY A 1 260 ? -4.363 12.057 6.177 1.00 79.94 260 GLY A O 1
ATOM 2126 N N . ALA A 1 261 ? -6.582 11.831 6.176 1.00 88.50 261 ALA A N 1
ATOM 2127 C CA . ALA A 1 261 ? -6.759 12.141 7.594 1.00 88.50 261 ALA A CA 1
ATOM 2128 C C . ALA A 1 261 ? -6.070 11.074 8.478 1.00 88.50 261 ALA A C 1
ATOM 2130 O O . ALA A 1 261 ? -6.501 9.918 8.448 1.00 88.50 261 ALA A O 1
ATOM 2131 N N . PRO A 1 262 ? -5.021 11.422 9.247 1.00 89.19 262 PRO A N 1
ATOM 2132 C CA . PRO A 1 262 ? -4.130 10.425 9.832 1.00 89.19 262 PRO A CA 1
ATOM 2133 C C . PRO A 1 262 ? -4.575 9.940 11.218 1.00 89.19 262 PRO A C 1
ATOM 2135 O O . PRO A 1 262 ? -4.998 10.723 12.074 1.00 89.19 262 PRO A O 1
ATOM 2138 N N . ILE A 1 263 ? -4.421 8.636 11.458 1.00 90.38 263 ILE A N 1
ATOM 2139 C CA . ILE A 1 263 ? -4.687 7.971 12.739 1.00 90.38 263 ILE A CA 1
ATOM 2140 C C . ILE A 1 263 ? -3.610 6.929 13.020 1.00 90.38 263 ILE A C 1
ATOM 2142 O O . ILE A 1 263 ? -3.314 6.078 12.182 1.00 90.38 263 ILE A O 1
ATOM 2146 N N . ASN A 1 264 ? -3.088 6.944 14.243 1.00 91.69 264 ASN A N 1
ATOM 2147 C CA . ASN A 1 264 ? -2.114 5.971 14.711 1.00 91.69 264 ASN A CA 1
ATOM 2148 C C . ASN A 1 264 ? -2.805 4.932 15.582 1.00 91.69 264 ASN A C 1
ATOM 2150 O O . ASN A 1 264 ? -3.456 5.269 16.577 1.00 91.69 264 ASN A O 1
ATOM 2154 N N . LEU A 1 265 ? -2.626 3.666 15.229 1.00 92.75 265 LEU A N 1
ATOM 2155 C CA . LEU A 1 265 ? -3.141 2.537 15.979 1.00 92.75 265 LEU A CA 1
ATOM 2156 C C . LEU A 1 265 ? -2.005 1.731 16.593 1.00 92.75 265 LEU A C 1
ATOM 2158 O O . LEU A 1 265 ? -0.970 1.503 15.969 1.00 92.75 265 LEU A O 1
ATOM 2162 N N . ILE A 1 266 ? -2.241 1.238 17.802 1.00 92.25 266 ILE A N 1
ATOM 2163 C CA . ILE A 1 266 ? -1.326 0.360 18.513 1.00 92.25 266 ILE A CA 1
ATOM 2164 C C . ILE A 1 266 ? -2.076 -0.847 19.067 1.00 92.25 266 ILE A C 1
ATOM 2166 O O . ILE A 1 266 ? -3.065 -0.722 19.788 1.00 92.25 266 ILE A O 1
ATOM 2170 N N . LEU A 1 267 ? -1.575 -2.031 18.747 1.00 90.75 267 LEU A N 1
ATOM 2171 C CA . LEU A 1 267 ? -1.940 -3.279 19.394 1.00 90.75 267 LEU A CA 1
ATOM 2172 C C . LEU A 1 267 ? -0.757 -3.687 20.265 1.00 90.75 267 LEU A C 1
ATOM 2174 O O . LEU A 1 267 ? 0.286 -4.075 19.740 1.00 90.75 267 LEU A O 1
ATOM 2178 N N . LYS A 1 268 ? -0.915 -3.603 21.587 1.00 87.06 268 LYS A N 1
ATOM 2179 C CA . LYS A 1 268 ? 0.042 -4.179 22.539 1.00 87.06 268 LYS A CA 1
ATOM 2180 C C . LYS A 1 268 ? -0.389 -5.599 22.859 1.00 87.06 268 LYS A C 1
ATOM 2182 O O . LYS A 1 268 ? -1.528 -5.822 23.255 1.00 87.06 268 LYS A O 1
ATOM 2187 N N . CYS A 1 269 ? 0.524 -6.539 22.685 1.00 75.81 269 CYS A N 1
ATOM 2188 C CA . CYS A 1 269 ? 0.273 -7.952 22.900 1.00 75.81 269 CYS A CA 1
ATOM 2189 C C . CYS A 1 269 ? 0.980 -8.418 24.177 1.00 75.81 269 CYS A C 1
ATOM 2191 O O . CYS A 1 269 ? 2.188 -8.224 24.312 1.00 75.81 269 CYS A O 1
ATOM 2193 N N . ASP A 1 270 ? 0.263 -9.111 25.063 1.00 67.81 270 ASP A N 1
ATOM 2194 C CA . ASP A 1 270 ? 0.898 -10.208 25.805 1.00 67.81 270 ASP A CA 1
ATOM 2195 C C . ASP A 1 270 ? 1.173 -11.324 24.785 1.00 67.81 270 ASP A C 1
ATOM 2197 O O . ASP A 1 270 ? 0.331 -11.520 23.905 1.00 67.81 270 ASP A O 1
ATOM 2201 N N . PRO A 1 271 ? 2.346 -11.990 24.821 1.00 67.38 271 PRO A N 1
ATOM 2202 C CA . PRO A 1 271 ? 2.960 -12.647 23.665 1.00 67.38 271 PRO A CA 1
ATOM 2203 C C . PRO A 1 271 ? 1.946 -13.387 22.790 1.00 67.38 271 PRO A C 1
ATOM 2205 O O . PRO A 1 271 ? 1.409 -14.431 23.168 1.00 67.38 271 PRO A O 1
ATOM 2208 N N . LEU A 1 272 ? 1.668 -12.803 21.622 1.00 69.12 272 LEU A N 1
ATOM 2209 C CA . LEU A 1 272 ? 0.598 -13.263 20.748 1.00 69.12 272 LEU A CA 1
ATOM 2210 C C . LEU A 1 272 ? 1.063 -14.492 19.979 1.00 69.12 272 LEU A C 1
ATOM 2212 O O . LEU A 1 272 ? 2.095 -14.475 19.302 1.00 69.12 272 LEU A O 1
ATOM 2216 N N . ARG A 1 273 ? 0.283 -15.568 20.086 1.00 73.69 273 ARG A N 1
ATOM 2217 C CA . ARG A 1 273 ? 0.543 -16.827 19.393 1.00 73.69 273 ARG A CA 1
ATOM 2218 C C . ARG A 1 273 ? -0.546 -17.101 18.373 1.00 73.69 273 ARG A C 1
ATOM 2220 O O . ARG A 1 273 ? -1.730 -16.967 18.666 1.00 73.69 273 ARG A O 1
ATOM 2227 N N . PHE A 1 274 ? -0.127 -17.487 17.175 1.00 79.62 274 PHE A N 1
ATOM 2228 C CA . PHE A 1 274 ? -1.033 -17.983 16.151 1.00 79.62 274 PHE A CA 1
ATOM 2229 C C . PHE A 1 274 ? -1.078 -19.505 16.253 1.00 79.62 274 PHE A C 1
ATOM 2231 O O . PHE A 1 274 ? -0.095 -20.181 15.949 1.00 79.62 274 PHE A O 1
ATOM 2238 N N . ASP A 1 275 ? -2.212 -20.044 16.698 1.00 79.12 275 ASP A N 1
ATOM 2239 C CA . ASP A 1 275 ? -2.383 -21.489 16.848 1.00 79.12 275 ASP A CA 1
ATOM 2240 C C . ASP A 1 275 ? -2.105 -22.222 15.529 1.00 79.12 275 ASP A C 1
ATOM 2242 O O . ASP A 1 275 ? -2.669 -21.897 14.483 1.00 79.12 275 ASP A O 1
ATOM 2246 N N . GLY A 1 276 ? -1.225 -23.225 15.587 1.00 80.25 276 GLY A N 1
ATOM 2247 C CA . GLY A 1 276 ? -0.876 -24.061 14.437 1.00 80.25 276 GLY A CA 1
ATOM 2248 C C . GLY A 1 276 ? -0.001 -23.393 13.371 1.00 80.25 276 GLY A C 1
ATOM 2249 O O . GLY A 1 276 ? 0.198 -23.999 12.323 1.00 80.25 276 GLY A O 1
ATOM 2250 N N . VAL A 1 277 ? 0.530 -22.190 13.615 1.00 82.25 277 VAL A N 1
ATOM 2251 C CA . VAL A 1 277 ? 1.434 -21.482 12.692 1.00 82.25 277 VAL A CA 1
ATOM 2252 C C . VAL A 1 277 ? 2.862 -21.530 13.235 1.00 82.25 277 VAL A C 1
ATOM 2254 O O . VAL A 1 277 ? 3.092 -21.279 14.418 1.00 82.25 277 VAL A O 1
ATOM 2257 N N . SER A 1 278 ? 3.841 -21.850 12.387 1.00 79.75 278 SER A N 1
ATOM 2258 C CA . SER A 1 278 ? 5.254 -21.809 12.781 1.00 79.75 278 SER A CA 1
ATOM 2259 C C . SER A 1 278 ? 5.749 -20.366 12.892 1.00 79.75 278 SER A C 1
ATOM 2261 O O . SER A 1 278 ? 5.378 -19.530 12.074 1.00 79.75 278 SER A O 1
ATOM 2263 N N . TYR A 1 279 ? 6.665 -20.064 13.820 1.00 76.12 279 TYR A N 1
ATOM 2264 C CA . TYR A 1 279 ? 7.268 -18.726 13.940 1.00 76.12 279 TYR A CA 1
ATOM 2265 C C . TYR A 1 279 ? 7.901 -18.215 12.634 1.00 76.12 279 TYR A C 1
ATOM 2267 O O . TYR A 1 279 ? 7.913 -17.013 12.381 1.00 76.12 279 TYR A O 1
ATOM 2275 N N . CYS A 1 280 ? 8.382 -19.114 11.770 1.00 77.00 280 CYS A N 1
ATOM 2276 C CA . CYS A 1 280 ? 8.909 -18.750 10.452 1.00 77.00 280 CYS A CA 1
ATOM 2277 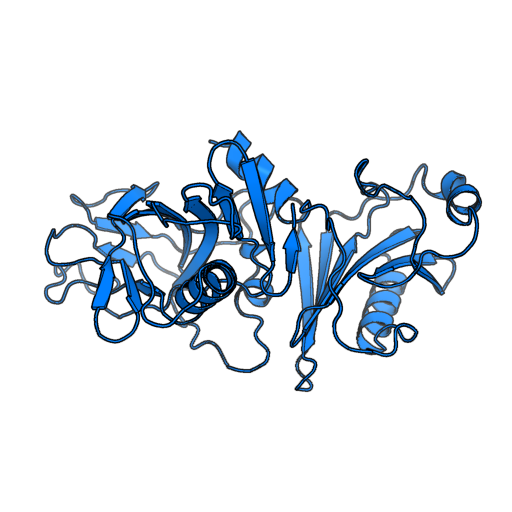C C . CYS A 1 280 ? 7.829 -18.222 9.489 1.00 77.00 280 CYS A C 1
ATOM 2279 O O . CYS A 1 280 ? 8.143 -17.479 8.566 1.00 77.00 280 CYS A O 1
ATOM 2281 N N . GLU A 1 281 ? 6.566 -18.594 9.696 1.00 79.62 281 GLU A N 1
ATOM 2282 C CA . GLU A 1 281 ? 5.420 -18.206 8.863 1.00 79.62 281 GLU A CA 1
ATOM 2283 C C . GLU A 1 281 ? 4.683 -16.986 9.419 1.00 79.62 281 GLU A C 1
ATOM 2285 O O . GLU A 1 281 ? 3.804 -16.429 8.758 1.00 79.62 281 GLU A O 1
ATOM 2290 N N . TYR A 1 282 ? 5.027 -16.542 10.630 1.00 81.06 282 TYR A N 1
ATOM 2291 C CA . TYR A 1 282 ? 4.343 -15.417 11.243 1.00 81.06 282 TYR A CA 1
ATOM 2292 C C . TYR A 1 282 ? 4.422 -14.113 10.423 1.00 81.06 282 TYR A C 1
ATOM 2294 O O . TYR A 1 282 ? 3.414 -13.407 10.430 1.00 81.06 282 TYR A O 1
ATOM 2302 N N . PRO A 1 283 ? 5.522 -13.744 9.723 1.00 80.94 283 PRO A N 1
ATOM 2303 C CA . PRO A 1 283 ? 5.519 -12.520 8.925 1.00 80.94 283 PRO A CA 1
ATOM 2304 C C . PRO A 1 283 ? 4.398 -12.521 7.881 1.00 80.94 283 PRO A C 1
ATOM 2306 O O . PRO A 1 283 ? 3.574 -11.608 7.833 1.00 80.94 283 PRO A O 1
ATOM 2309 N N . LEU A 1 284 ? 4.295 -13.623 7.135 1.00 81.31 284 LEU A N 1
ATOM 2310 C CA . LEU A 1 284 ? 3.252 -13.834 6.138 1.00 81.31 284 LEU A CA 1
ATOM 2311 C C . LEU A 1 284 ? 1.858 -13.894 6.780 1.00 81.31 284 LEU A C 1
ATOM 2313 O O . LEU A 1 284 ? 0.909 -13.309 6.258 1.00 81.31 284 LEU A O 1
ATOM 2317 N N . LYS A 1 285 ? 1.725 -14.553 7.940 1.00 85.44 285 LYS A N 1
ATOM 2318 C CA . LYS A 1 285 ? 0.462 -14.610 8.687 1.00 85.44 285 LYS A CA 1
ATOM 2319 C C . LYS A 1 285 ? -0.005 -13.217 9.108 1.00 85.44 285 LYS A C 1
ATOM 2321 O O . LYS A 1 285 ? -1.163 -12.887 8.863 1.00 85.44 285 LYS A O 1
ATOM 2326 N N . ILE A 1 286 ? 0.866 -12.395 9.694 1.00 87.44 286 ILE A N 1
ATOM 2327 C CA . ILE A 1 286 ? 0.532 -11.023 10.106 1.00 87.44 286 ILE A CA 1
ATOM 2328 C C . ILE A 1 286 ? 0.154 -10.186 8.885 1.00 87.44 286 ILE A C 1
ATOM 2330 O O . ILE A 1 286 ? -0.895 -9.547 8.907 1.00 87.44 286 ILE A O 1
ATOM 2334 N N . TYR A 1 287 ? 0.945 -10.248 7.809 1.00 86.81 287 TYR A N 1
ATOM 2335 C CA . TYR A 1 287 ? 0.640 -9.548 6.563 1.00 86.81 287 TYR A CA 1
ATOM 2336 C C . TYR A 1 287 ? -0.756 -9.920 6.036 1.00 86.81 287 TYR A C 1
ATOM 2338 O O . TYR A 1 287 ? -1.573 -9.040 5.779 1.00 86.81 287 TYR A O 1
ATOM 2346 N N . SER A 1 288 ? -1.073 -11.219 5.952 1.00 86.44 288 SER A N 1
ATOM 2347 C CA . SER A 1 288 ? -2.389 -11.693 5.490 1.00 86.44 288 SER A CA 1
ATOM 2348 C C . SER A 1 288 ? -3.540 -11.203 6.375 1.00 86.44 288 SER A C 1
ATOM 2350 O O . SER A 1 288 ? -4.573 -10.771 5.870 1.00 86.44 288 SER A O 1
ATOM 2352 N N . LEU A 1 289 ? -3.354 -11.197 7.700 1.00 90.25 289 LEU A N 1
ATOM 2353 C CA . LEU A 1 289 ? -4.362 -10.697 8.630 1.00 90.25 289 LEU A CA 1
ATOM 2354 C C . LEU A 1 289 ? -4.591 -9.194 8.443 1.00 90.25 289 LEU A C 1
ATOM 2356 O O . LEU A 1 289 ? -5.741 -8.766 8.377 1.00 90.25 289 LEU A O 1
ATOM 2360 N N . LEU A 1 290 ? -3.519 -8.401 8.344 1.00 92.00 290 LEU A N 1
ATOM 2361 C CA . LEU A 1 290 ? -3.619 -6.958 8.114 1.00 92.00 290 LEU A CA 1
ATOM 2362 C C . LEU A 1 290 ? -4.286 -6.650 6.768 1.00 92.00 290 LEU A C 1
ATOM 2364 O O . LEU A 1 290 ? -5.078 -5.717 6.687 1.00 92.00 290 LEU A O 1
ATOM 2368 N N . ARG A 1 291 ? -4.003 -7.450 5.733 1.00 88.62 291 ARG A N 1
ATOM 2369 C CA . ARG A 1 291 ? -4.543 -7.266 4.381 1.00 88.62 291 ARG A CA 1
ATOM 2370 C C . ARG A 1 291 ? -6.024 -7.607 4.243 1.00 88.62 291 ARG A C 1
ATOM 2372 O O . ARG A 1 291 ? -6.704 -6.943 3.457 1.00 88.62 291 ARG A O 1
ATOM 2379 N N . ASP A 1 292 ? -6.486 -8.645 4.942 1.00 87.31 292 ASP A N 1
ATOM 2380 C CA . ASP A 1 292 ? -7.792 -9.273 4.680 1.00 87.31 292 ASP A CA 1
ATOM 2381 C C . ASP A 1 292 ? -8.786 -9.122 5.840 1.00 87.31 292 ASP A C 1
ATOM 2383 O O . ASP A 1 292 ? -9.979 -9.425 5.719 1.00 87.31 292 ASP A O 1
ATOM 2387 N N . SER A 1 293 ? -8.292 -8.767 7.025 1.00 90.69 293 SER A N 1
ATOM 2388 C CA . SER A 1 293 ? -9.035 -8.948 8.271 1.00 90.69 293 SER A CA 1
ATOM 2389 C C . SER A 1 293 ? -8.971 -7.767 9.235 1.00 90.69 293 SER A C 1
ATOM 2391 O O . SER A 1 293 ? -9.419 -7.920 10.373 1.00 90.69 293 SER A O 1
ATOM 2393 N N . LEU A 1 294 ? -8.492 -6.598 8.801 1.00 93.12 294 LEU A N 1
ATOM 2394 C CA . LEU A 1 294 ? -8.506 -5.372 9.599 1.00 93.12 294 LEU A CA 1
ATOM 2395 C C . LEU A 1 294 ? -9.731 -4.507 9.265 1.00 93.12 294 LEU A C 1
ATOM 2397 O O . LEU A 1 294 ? -10.001 -4.202 8.104 1.00 93.12 294 LEU A O 1
ATOM 2401 N N . TYR A 1 295 ? -10.482 -4.093 10.286 1.00 92.00 295 TYR A N 1
ATOM 2402 C CA . TYR A 1 295 ? -11.720 -3.337 10.105 1.00 92.00 295 TYR A CA 1
ATOM 2403 C C . TYR A 1 295 ? -11.878 -2.211 11.117 1.00 92.00 295 TYR A C 1
ATOM 2405 O O . TYR A 1 295 ? -11.563 -2.387 12.290 1.00 92.00 295 TYR A O 1
ATOM 2413 N N . TYR A 1 296 ? -12.480 -1.109 10.673 1.00 91.00 296 TYR A N 1
ATOM 2414 C CA . TYR A 1 296 ? -13.166 -0.164 11.543 1.00 91.00 296 TYR A CA 1
ATOM 2415 C C . TYR A 1 296 ? -14.622 -0.606 11.755 1.00 91.00 296 TYR A C 1
ATOM 2417 O O . TYR A 1 296 ? -15.329 -0.924 10.791 1.00 91.00 296 TYR A O 1
ATOM 2425 N N . ILE A 1 297 ? -15.081 -0.614 13.005 1.00 88.12 297 ILE A N 1
ATOM 2426 C CA . ILE A 1 297 ? -16.461 -0.892 13.405 1.00 88.12 297 ILE A CA 1
ATOM 2427 C C . ILE A 1 297 ? -16.995 0.315 14.188 1.00 88.12 297 ILE A C 1
ATOM 2429 O O . ILE A 1 297 ? -16.481 0.613 15.265 1.00 88.12 297 ILE A O 1
ATOM 2433 N N . PRO A 1 298 ? -18.015 1.015 13.671 1.00 81.88 298 PRO A N 1
ATOM 2434 C CA . PRO A 1 298 ? -18.596 2.172 14.342 1.00 81.88 298 PRO A CA 1
ATOM 2435 C C . PRO A 1 298 ? -19.472 1.775 15.543 1.00 81.88 298 PRO A C 1
ATOM 2437 O O . PRO A 1 298 ? -19.915 0.625 15.623 1.00 81.88 298 PRO A O 1
ATOM 2440 N N . PRO A 1 299 ? -19.765 2.719 16.460 1.00 76.38 299 PRO A N 1
ATOM 2441 C CA . PRO A 1 299 ? -20.712 2.487 17.548 1.00 76.38 299 PRO A CA 1
ATOM 2442 C C . PRO A 1 299 ? -22.101 2.100 17.035 1.00 76.38 299 PRO A C 1
ATOM 2444 O O . PRO A 1 299 ? -22.577 2.652 16.044 1.00 76.38 299 PRO A O 1
ATOM 2447 N N . LEU A 1 300 ? -22.780 1.212 17.770 1.00 65.31 300 LEU A N 1
ATOM 2448 C CA . LEU A 1 300 ? -24.198 0.896 17.550 1.00 65.31 300 LEU A CA 1
ATOM 2449 C C . LEU A 1 300 ? -25.104 2.092 17.885 1.00 65.31 300 LEU A C 1
ATOM 2451 O O . LEU A 1 300 ? -26.054 2.364 17.156 1.00 65.31 300 LEU A O 1
ATOM 2455 N N . ASP A 1 301 ? -24.759 2.836 18.939 1.00 63.62 301 ASP A N 1
ATOM 2456 C CA . ASP A 1 301 ? -25.449 4.053 19.364 1.00 63.62 301 ASP A CA 1
ATOM 2457 C C . ASP A 1 301 ? -24.640 5.278 18.919 1.00 63.62 301 ASP A C 1
ATOM 2459 O O . ASP A 1 301 ? -23.937 5.908 19.710 1.00 63.62 301 ASP A O 1
ATOM 2463 N N . SER A 1 302 ? -24.675 5.602 17.624 1.00 58.19 302 SER A N 1
ATOM 2464 C CA . SER A 1 302 ? -24.051 6.836 17.140 1.00 58.19 302 SER A CA 1
ATOM 2465 C C . SER A 1 302 ? -24.785 8.045 17.717 1.00 58.19 302 SER A C 1
ATOM 2467 O O . SER A 1 302 ? -26.014 8.132 17.612 1.00 58.19 302 SER A O 1
ATOM 2469 N N . ILE A 1 303 ? -24.048 9.010 18.268 1.00 60.22 303 ILE A N 1
ATOM 2470 C CA . ILE A 1 303 ? -24.617 10.308 18.648 1.00 60.22 303 ILE A CA 1
ATOM 2471 C C . ILE A 1 303 ? -25.283 10.904 17.401 1.00 60.22 303 ILE A C 1
ATOM 2473 O O . ILE A 1 303 ? -24.683 10.947 16.326 1.00 60.22 303 ILE A O 1
ATOM 2477 N N . ASN A 1 304 ? -26.545 11.326 17.526 1.00 54.62 304 ASN A N 1
ATOM 2478 C CA . ASN A 1 304 ? -27.333 11.841 16.407 1.00 54.62 304 ASN A CA 1
ATOM 2479 C C . ASN A 1 304 ? -26.866 13.259 16.022 1.00 54.62 304 ASN A C 1
ATOM 2481 O O . ASN A 1 304 ? -27.508 14.254 16.345 1.00 54.62 304 ASN A O 1
ATOM 2485 N N . LEU A 1 305 ? -25.700 13.335 15.379 1.00 58.62 305 LEU A N 1
ATOM 2486 C CA . LEU A 1 305 ? -25.143 14.518 14.729 1.00 58.62 305 LEU A CA 1
ATOM 2487 C C . LEU A 1 305 ? -25.597 14.508 13.259 1.00 58.62 305 LEU A C 1
ATOM 2489 O O . LEU A 1 305 ? -24.836 14.120 12.373 1.00 58.62 305 LEU A O 1
ATOM 2493 N N . ASP A 1 306 ? -26.868 14.836 13.007 1.00 58.50 306 ASP A N 1
ATOM 2494 C CA . ASP A 1 306 ? -27.450 15.098 11.675 1.00 58.50 306 ASP A CA 1
ATOM 2495 C C . ASP A 1 306 ? -26.988 14.162 10.529 1.00 58.50 306 ASP A C 1
ATOM 2497 O O . ASP A 1 306 ? -26.706 14.605 9.417 1.00 58.50 306 ASP A O 1
ATOM 2501 N N . THR A 1 307 ? -26.930 12.842 10.761 1.00 60.16 307 THR A N 1
ATOM 2502 C CA . THR A 1 307 ? -26.561 11.781 9.783 1.00 60.16 307 THR A CA 1
ATOM 2503 C C . THR A 1 307 ? -25.128 11.795 9.224 1.00 60.16 307 THR A C 1
ATOM 2505 O O . THR A 1 307 ? -24.803 10.963 8.381 1.00 60.16 307 THR A O 1
ATOM 2508 N N . LYS A 1 308 ? -24.238 12.673 9.704 1.00 74.38 308 LYS A N 1
ATOM 2509 C CA . LYS A 1 308 ? -22.864 12.802 9.174 1.00 74.38 308 LYS A CA 1
ATOM 2510 C C . LYS A 1 308 ? -21.827 11.912 9.858 1.00 74.38 308 LYS A C 1
ATOM 2512 O O . LYS A 1 308 ? -20.644 12.031 9.560 1.00 74.38 308 LYS A O 1
ATOM 2517 N N . VAL A 1 309 ? -22.225 11.048 10.786 1.00 77.62 309 VAL A N 1
ATOM 2518 C CA . VAL A 1 309 ? -21.303 10.122 11.461 1.00 77.62 309 VAL A CA 1
ATOM 2519 C C . VAL A 1 309 ? -21.082 8.892 10.585 1.00 77.62 309 VAL A C 1
ATOM 2521 O O . VAL A 1 309 ? -22.040 8.316 10.067 1.00 77.62 309 VAL A O 1
ATOM 2524 N N . LEU A 1 310 ? -19.828 8.460 10.443 1.00 82.50 310 LEU A N 1
ATOM 2525 C CA . LEU A 1 310 ? -19.515 7.194 9.788 1.00 82.50 310 LEU A CA 1
ATOM 2526 C C . LEU A 1 310 ? -20.102 6.036 10.611 1.00 82.50 310 LEU A C 1
ATOM 2528 O O . LEU A 1 310 ? -19.608 5.716 11.685 1.00 82.50 310 LEU A O 1
ATOM 2532 N N . ASN A 1 311 ? -21.161 5.410 10.098 1.00 81.12 311 ASN A N 1
ATOM 2533 C CA . ASN A 1 311 ? -21.987 4.442 10.832 1.00 81.12 311 ASN A CA 1
ATOM 2534 C C . ASN A 1 311 ? -22.029 3.047 10.189 1.00 81.12 311 ASN A C 1
ATOM 2536 O O . ASN A 1 311 ? -22.893 2.229 10.505 1.00 81.12 311 ASN A O 1
ATOM 2540 N N . ARG A 1 312 ? -21.082 2.750 9.294 1.00 84.69 312 ARG A N 1
ATOM 2541 C CA . ARG A 1 312 ? -20.897 1.410 8.728 1.00 84.69 312 ARG A CA 1
ATOM 2542 C C . ARG A 1 312 ? -19.498 0.859 8.963 1.00 84.69 312 ARG A C 1
ATOM 2544 O O . ARG A 1 312 ? -18.531 1.605 9.082 1.00 84.69 312 ARG A O 1
ATOM 2551 N N . LYS A 1 313 ? -19.409 -0.471 8.991 1.00 88.06 313 LYS A N 1
ATOM 2552 C CA . LYS A 1 313 ? -18.145 -1.207 9.044 1.00 88.06 313 LYS A CA 1
ATOM 2553 C C . LYS A 1 313 ? -17.313 -0.918 7.790 1.00 88.06 313 LYS A C 1
ATOM 2555 O O . LYS A 1 313 ? -17.821 -1.092 6.683 1.00 88.06 313 LYS A O 1
ATOM 2560 N N . ILE A 1 314 ? -16.044 -0.563 7.972 1.00 89.69 314 ILE A N 1
ATOM 2561 C CA . ILE A 1 314 ? -15.086 -0.291 6.891 1.00 89.69 314 ILE A CA 1
ATOM 2562 C C . ILE A 1 314 ? -13.933 -1.288 6.977 1.00 89.69 314 ILE A C 1
ATOM 2564 O O . ILE A 1 314 ? -13.412 -1.541 8.060 1.00 89.69 314 ILE A O 1
ATOM 2568 N N . HIS A 1 315 ? -13.546 -1.881 5.849 1.00 91.31 315 HIS A N 1
ATOM 2569 C CA . HIS A 1 315 ? -12.300 -2.640 5.753 1.00 91.31 315 HIS A CA 1
ATOM 2570 C C . HIS A 1 315 ? -11.131 -1.670 5.601 1.00 91.31 315 HIS A C 1
ATOM 2572 O O . HIS A 1 315 ? -11.200 -0.765 4.771 1.00 91.31 315 HIS A O 1
ATOM 2578 N N . ILE A 1 316 ? -10.078 -1.859 6.391 1.00 92.19 316 ILE A N 1
ATOM 2579 C CA . ILE A 1 316 ? -8.871 -1.042 6.298 1.00 92.19 316 ILE A CA 1
ATOM 2580 C C . ILE A 1 316 ? -7.922 -1.742 5.335 1.00 92.19 316 ILE A C 1
ATOM 2582 O O . ILE A 1 316 ? -7.492 -2.868 5.569 1.00 92.19 316 ILE A O 1
ATOM 2586 N N . ASN A 1 317 ? -7.623 -1.081 4.228 1.00 89.81 317 ASN A N 1
ATOM 2587 C CA . ASN A 1 317 ? -6.841 -1.645 3.150 1.00 89.81 317 ASN A CA 1
ATOM 2588 C C . ASN A 1 317 ? -5.337 -1.620 3.467 1.00 89.81 317 ASN A C 1
ATOM 2590 O O . ASN A 1 317 ? -4.789 -0.585 3.840 1.00 89.81 317 ASN A O 1
ATOM 2594 N N . LEU A 1 318 ? -4.662 -2.750 3.257 1.00 89.12 318 LEU A N 1
ATOM 2595 C CA . LEU A 1 318 ? -3.208 -2.815 3.118 1.00 89.12 318 LEU A CA 1
ATOM 2596 C C . LEU A 1 318 ? -2.882 -2.874 1.615 1.00 89.12 318 LEU A C 1
ATOM 2598 O O . LEU A 1 318 ? -3.263 -3.858 0.973 1.00 89.12 318 LEU A O 1
ATOM 2602 N N . PRO A 1 319 ? -2.207 -1.863 1.042 1.00 86.19 319 PRO A N 1
ATOM 2603 C CA . PRO A 1 319 ? -1.765 -1.905 -0.349 1.00 86.19 319 PRO A CA 1
ATOM 2604 C C . PRO A 1 319 ? -0.818 -3.090 -0.595 1.00 86.19 319 PRO A C 1
ATOM 2606 O O . PRO A 1 319 ? 0.040 -3.379 0.238 1.00 86.19 319 PRO A O 1
ATOM 2609 N N . GLU A 1 320 ? -0.926 -3.754 -1.749 1.00 81.06 320 GLU A N 1
ATOM 2610 C CA . GLU A 1 320 ? -0.140 -4.970 -2.052 1.00 81.06 320 GLU A CA 1
ATOM 2611 C C . GLU A 1 320 ? 1.379 -4.727 -2.054 1.00 81.06 320 GLU A C 1
ATOM 2613 O O . GLU A 1 320 ? 2.174 -5.622 -1.770 1.00 81.06 320 GLU A O 1
ATOM 2618 N N . THR A 1 321 ? 1.799 -3.497 -2.342 1.00 77.00 321 THR A N 1
ATOM 2619 C CA . THR A 1 321 ? 3.204 -3.080 -2.356 1.00 77.00 321 THR A CA 1
ATOM 2620 C C . THR A 1 321 ? 3.713 -2.597 -0.996 1.00 77.00 321 THR A C 1
ATOM 2622 O O . THR A 1 321 ? 4.896 -2.283 -0.886 1.00 77.00 321 THR A O 1
ATOM 2625 N N . MET A 1 322 ? 2.866 -2.558 0.042 1.00 82.88 322 MET A N 1
ATOM 2626 C CA . MET A 1 322 ? 3.237 -2.027 1.354 1.00 82.88 322 MET A CA 1
ATOM 2627 C C . MET A 1 322 ? 4.299 -2.891 2.051 1.00 82.88 322 MET A C 1
ATOM 2629 O O . MET A 1 322 ? 4.015 -4.050 2.370 1.00 82.88 322 MET A O 1
ATOM 2633 N N . PRO A 1 323 ? 5.494 -2.346 2.355 1.00 80.81 323 PRO A N 1
ATOM 2634 C CA . PRO A 1 323 ? 6.447 -3.017 3.226 1.00 80.81 323 PRO A CA 1
ATOM 2635 C C . PRO A 1 323 ? 5.972 -3.012 4.683 1.00 80.81 323 PRO A C 1
ATOM 2637 O O . PRO A 1 323 ? 5.391 -2.044 5.174 1.00 80.81 323 PRO A O 1
ATOM 2640 N N . CYS A 1 324 ? 6.298 -4.074 5.413 1.00 83.31 324 CYS A N 1
ATOM 2641 C CA . CYS A 1 324 ? 6.160 -4.127 6.864 1.00 83.31 324 CYS A CA 1
ATOM 2642 C C . CYS A 1 324 ? 7.542 -4.056 7.520 1.00 83.31 324 CYS A C 1
ATOM 2644 O O . CYS A 1 324 ? 8.400 -4.893 7.244 1.00 83.31 324 CYS A O 1
ATOM 2646 N N . LEU A 1 325 ? 7.759 -3.076 8.402 1.00 86.00 325 LEU A N 1
ATOM 2647 C CA . LEU A 1 325 ? 8.996 -2.963 9.176 1.00 86.00 325 LEU A CA 1
ATOM 2648 C C . LEU A 1 325 ? 8.912 -3.865 10.409 1.00 86.00 325 LEU A C 1
ATOM 2650 O O . LEU A 1 325 ? 8.007 -3.714 11.226 1.00 86.00 325 LEU A O 1
ATOM 2654 N N . TYR A 1 326 ? 9.871 -4.763 10.582 1.00 82.31 326 TYR A N 1
ATOM 2655 C CA . TYR A 1 326 ? 9.990 -5.619 11.756 1.00 82.31 326 TYR A CA 1
ATOM 2656 C C . TYR A 1 326 ? 11.149 -5.142 12.620 1.00 82.31 326 TYR A C 1
ATOM 2658 O O . TYR A 1 326 ? 12.300 -5.208 12.205 1.00 82.31 326 TYR A O 1
ATOM 2666 N N . LYS A 1 327 ? 10.856 -4.704 13.844 1.00 84.44 327 LYS A N 1
ATOM 2667 C CA . LYS A 1 327 ? 11.868 -4.416 14.861 1.00 84.44 327 LYS A CA 1
ATOM 2668 C C . LYS A 1 327 ? 11.975 -5.598 15.814 1.00 84.44 327 LYS A C 1
ATOM 2670 O O . LYS A 1 327 ? 11.062 -5.855 16.601 1.00 84.44 327 LYS A O 1
ATOM 2675 N N . ILE A 1 328 ? 13.079 -6.328 15.737 1.00 80.56 328 ILE A N 1
ATOM 2676 C CA . ILE A 1 328 ? 13.299 -7.558 16.492 1.00 80.56 328 ILE A CA 1
ATOM 2677 C C . ILE A 1 328 ? 14.553 -7.381 17.341 1.00 80.56 328 ILE A C 1
ATOM 2679 O O . ILE A 1 328 ? 15.674 -7.332 16.833 1.00 80.56 328 ILE A O 1
ATOM 2683 N N . GLY A 1 329 ? 14.352 -7.242 18.653 1.00 78.56 329 GLY A N 1
ATOM 2684 C CA . GLY A 1 329 ? 15.416 -6.781 19.544 1.00 78.56 329 GLY A CA 1
ATOM 2685 C C . GLY A 1 329 ? 15.966 -5.424 19.085 1.00 78.56 329 GLY A C 1
ATOM 2686 O O . GLY A 1 329 ? 15.216 -4.455 18.968 1.00 78.56 329 GLY A O 1
ATOM 2687 N N . GLU A 1 330 ? 17.267 -5.377 18.800 1.00 79.44 330 GLU A N 1
ATOM 2688 C CA . GLU A 1 330 ? 17.976 -4.180 18.315 1.00 79.44 330 GLU A CA 1
ATOM 2689 C C . GLU A 1 330 ? 18.079 -4.105 16.780 1.00 79.44 330 GLU A C 1
ATOM 2691 O O . GLU A 1 330 ? 18.671 -3.168 16.249 1.00 79.44 330 GLU A O 1
ATOM 2696 N N . LYS A 1 331 ? 17.547 -5.095 16.054 1.00 78.69 331 LYS A N 1
ATOM 2697 C CA . LYS A 1 331 ? 17.630 -5.168 14.590 1.00 78.69 331 LYS A CA 1
ATOM 2698 C C . LYS A 1 331 ? 16.320 -4.740 13.944 1.00 78.69 331 LYS A C 1
ATOM 2700 O O . LYS A 1 331 ? 15.240 -4.987 14.483 1.00 78.69 331 LYS A O 1
ATOM 2705 N N . GLU A 1 332 ? 16.428 -4.145 12.766 1.00 77.62 332 GLU A N 1
ATOM 2706 C CA . GLU A 1 332 ? 15.294 -3.788 11.921 1.00 77.62 332 GLU A CA 1
ATOM 2707 C C . GLU A 1 332 ? 15.382 -4.574 10.616 1.00 77.62 332 GLU A C 1
ATOM 2709 O O . GLU A 1 332 ? 16.457 -4.700 10.045 1.00 77.62 332 GLU A O 1
ATOM 2714 N N . TYR A 1 333 ? 14.252 -5.121 10.189 1.00 75.88 333 TYR A N 1
ATOM 2715 C CA . TYR A 1 333 ? 14.097 -5.915 8.978 1.00 75.88 333 TYR A CA 1
ATOM 2716 C C . TYR A 1 333 ? 12.932 -5.344 8.188 1.00 75.88 333 TYR A C 1
ATOM 2718 O O . TYR A 1 333 ? 11.969 -4.847 8.778 1.00 75.88 333 TYR A O 1
ATOM 2726 N N . VAL A 1 334 ? 12.953 -5.481 6.869 1.00 72.75 334 VAL A N 1
ATOM 2727 C CA . VAL A 1 334 ? 11.819 -5.075 6.042 1.00 72.75 334 VAL A CA 1
ATOM 2728 C C . VAL A 1 334 ? 11.249 -6.280 5.323 1.00 72.75 334 VAL A C 1
ATOM 2730 O O . VAL A 1 334 ? 11.931 -6.971 4.578 1.00 72.75 334 VAL A O 1
ATOM 2733 N N . PHE A 1 335 ? 9.966 -6.534 5.527 1.00 69.62 335 PHE A N 1
ATOM 2734 C CA . PHE A 1 335 ? 9.255 -7.597 4.841 1.00 69.62 335 PHE A CA 1
ATOM 2735 C C . PHE A 1 335 ? 8.411 -7.007 3.718 1.00 69.62 335 PHE A C 1
ATOM 2737 O O . PHE A 1 335 ? 7.466 -6.255 3.964 1.00 69.62 335 PHE A O 1
ATOM 2744 N N . LEU A 1 336 ? 8.738 -7.371 2.485 1.00 69.81 336 LEU A N 1
ATOM 2745 C CA . LEU A 1 336 ? 7.809 -7.298 1.366 1.00 69.81 336 LEU A CA 1
ATOM 2746 C C . LEU A 1 336 ? 6.983 -8.586 1.374 1.00 69.81 336 LEU A C 1
ATOM 2748 O O . LEU A 1 336 ? 7.493 -9.637 1.748 1.00 69.81 336 LEU A O 1
ATOM 2752 N N . ARG A 1 337 ? 5.716 -8.526 0.955 1.00 68.25 337 ARG A N 1
ATOM 2753 C CA . ARG A 1 337 ? 4.752 -9.642 1.034 1.00 68.25 337 ARG A CA 1
ATOM 2754 C C . ARG A 1 337 ? 5.324 -11.031 0.705 1.00 68.25 337 ARG A C 1
ATOM 2756 O O . ARG A 1 337 ? 5.008 -11.996 1.393 1.00 68.25 337 ARG A O 1
ATOM 2763 N N . ASP A 1 338 ? 6.154 -11.119 -0.334 1.00 67.12 338 ASP A N 1
ATOM 2764 C CA . ASP A 1 338 ? 6.739 -12.372 -0.829 1.00 67.12 338 ASP A CA 1
ATOM 2765 C C . ASP A 1 338 ? 8.257 -12.483 -0.577 1.00 67.12 338 ASP A C 1
ATOM 2767 O O . ASP A 1 338 ? 8.925 -13.361 -1.122 1.00 67.12 338 ASP A O 1
ATOM 2771 N N . SER A 1 339 ? 8.856 -11.566 0.184 1.00 56.50 339 SER A N 1
ATOM 2772 C CA . SER A 1 339 ? 10.307 -11.508 0.386 1.00 56.50 339 SER A CA 1
ATOM 2773 C C . SER A 1 339 ? 10.661 -10.799 1.692 1.00 56.50 339 SER A C 1
ATOM 2775 O O . SER A 1 339 ? 10.383 -9.616 1.874 1.00 56.50 339 SER A O 1
ATOM 2777 N N . LEU A 1 340 ? 11.335 -11.513 2.590 1.00 46.81 340 LEU A N 1
ATOM 2778 C CA . LEU A 1 340 ? 11.947 -10.928 3.779 1.00 46.81 340 LEU A CA 1
ATOM 2779 C C . LEU A 1 340 ? 13.323 -10.357 3.423 1.00 46.81 340 LEU A C 1
ATOM 2781 O O . LEU A 1 340 ? 14.154 -11.083 2.881 1.00 46.81 340 LEU A O 1
ATOM 2785 N N . LEU A 1 341 ? 13.561 -9.095 3.768 1.00 47.16 341 LEU A N 1
ATOM 2786 C CA . LEU A 1 341 ? 14.810 -8.376 3.535 1.00 47.16 341 LEU A CA 1
ATOM 2787 C C . LEU A 1 341 ? 15.437 -8.009 4.883 1.00 47.16 341 LEU A C 1
ATOM 2789 O O . LEU A 1 341 ? 14.734 -7.613 5.820 1.00 47.16 341 LEU A O 1
ATOM 2793 N N . MET A 1 342 ? 16.750 -8.216 4.980 1.00 33.41 342 MET A N 1
ATOM 2794 C CA . MET A 1 342 ? 17.551 -7.968 6.182 1.00 33.41 342 MET A CA 1
ATOM 2795 C C . MET A 1 342 ? 18.152 -6.577 6.214 1.00 33.41 342 MET A C 1
ATOM 2797 O O . MET A 1 342 ? 18.655 -6.142 5.154 1.00 33.41 342 MET A O 1
#

Secondary structure (DSSP, 8-state):
-HHHHHHHHHHTT--------------TT---HHHHHHHHHHHHTT-S-SEEEEEEEE-SSEEEEEEE-STT---TTSSS---SEEEEETTEEEEEEETTPPPPSS-HHHHHGGGTTTPPPPSEEEEEEEESSSS-EEEEEEETTS-GGG-HHHHT--SS------SSEEEEEEEEEEEE---SSSS-S-EEEEEEEEEEEE-SSS-EEEE----SS-SEEEEETTEEEEEEEEEE-SEEEETTEEEEPPP-TTSTT--SEEEEEEEEEEEE--TT--GGGHHHHHHHHHHHHEEE---SS---STT-B--S-EEEE--TT--EEEEETTEEEEEETTEEE-

Sequence (342 aa):
MKMIIDIISRSCIFVVILLSSCQVNINPNKIDEELLDHLKHLADTDSLSQFTQIVGLTYSDFYSYVIIGDGSFIPESIEDREPTDIIEYSGKYFLFYLQGKPKLPGKIVDKIWPYLEGAQYSNFTWYFFKCKSCDKSMFTRKRELESYYDIEAIRNFRCLEDVKVDPLVDMTISYVRICGKDNSVSLFSDLLEIYLYIEIYNKSDSSFYLDLSSNIESRFLLKNGNQPFEFSVSEIDLLDVFPGIYNVPPFSPEQEGKTGAPINLILKCDPLRFDGVSYCEYPLKIYSLLRDSLYYIPPLDSINLDTKVLNRKIHINLPETMPCLYKIGEKEYVFLRDSLLM

Foldseek 3Di:
DVVVVVCLLVCLVPDQFDDDDDDDDDPLPDDDPVVVVVVLVCVVVVLAWLEWEWEWDDDPFKIKIKIFRALPDDPPRPVDPFALDWDDDPNGIYGYRHPPRDGDPDPPVVVCVVVNPPIDGRQKMWMWMATPVDRDIDIDIDGVQFRPCQDPCQLQDDRPDRDPAPQFKAKAFSAWEWEAAPDPVARGDFTFKIKTKIFMAGQDQFKFKEAQQDPPDAQKWQDDDPDIFHKDWPDFDFDDPDRRIGIFGHDDSPDGNDTGRITMIMGGDPGDDDPPDDNNCVVLVVVCSLAPGIKGAGDPDDDPPPPRYPHDIDRHHYRLSHWHWYHYPPDIWIDRNRGTGD

Organism: NCBI:txid291645

Nearest PDB structures (foldseek):
  6i6u-assembly1_B  TM=3.662E-01  e=1.599E+00  Thermus thermophilus HB8
  8a98-assembly1_O  TM=3.354E-01  e=2.994E+00  Leishmania major strain Friedlin
  4uze-assembly1_A  TM=1.705E-01  e=1.792E+00  Corynebacterium ammoniagenes
  5fo1-assembly1_A  TM=1.705E-01  e=2.828E+00  Corynebacterium ammoniagenes
  9g6k-assembly1_LZ  TM=1.906E-01  e=6.283E+00  Toxoplasma gondii

pLDDT: mean 74.51, std 17.78, range [23.34, 94.75]

Radius of gyration: 21.76 Å; Cα contacts (8 Å, |Δi|>4): 649; chains: 1; bounding box: 58×45×56 Å

Solvent-accessible surface area (backbone atoms only — not comparable to full-atom values): 19592 Å² total; per-residue (Å²): 109,71,68,59,52,54,45,45,66,62,39,79,76,64,69,66,85,45,76,93,75,94,79,78,96,62,80,85,83,66,79,58,66,69,60,48,51,53,52,51,50,35,50,76,67,68,58,36,30,59,44,25,42,34,44,33,45,78,50,92,55,34,40,38,33,44,35,35,16,27,69,80,78,68,63,91,72,55,87,64,86,51,40,38,44,77,46,81,55,97,88,25,36,43,37,27,44,43,68,94,48,67,58,48,91,67,71,61,53,71,75,50,49,80,68,51,72,81,55,61,73,39,66,44,39,35,40,40,38,38,30,71,89,44,94,57,66,48,79,51,74,40,50,76,77,54,51,76,72,72,38,63,71,58,44,65,50,62,73,89,54,82,70,87,70,54,86,46,45,46,38,32,53,78,42,41,40,36,34,28,37,62,36,101,89,30,82,37,67,34,42,39,34,42,39,36,37,32,26,38,34,28,66,38,98,56,60,34,32,47,68,64,56,63,91,73,68,61,43,34,33,36,51,52,87,92,55,63,44,59,36,43,79,74,48,68,75,57,56,70,79,46,87,47,29,26,52,43,58,47,59,55,85,87,46,88,81,55,72,48,54,44,38,31,34,36,30,81,42,77,73,54,77,62,87,97,58,56,59,78,49,42,66,55,51,52,52,52,34,47,46,77,28,26,29,40,47,42,61,92,79,63,78,88,56,87,83,37,52,60,72,61,73,41,70,32,38,45,31,72,85,54,57,36,36,35,37,33,67,95,45,69,31,43,32,41,82,82,44,73,22,96

Mean predicted aligned error: 10.69 Å